Protein AF-A0A7Y3E6G6-F1 (afdb_monomer)

Mean predicted aligned error: 13.45 Å

Solvent-accessible surface area (backbone atoms only — not comparable to full-atom values): 10765 Å² total; per-residue (Å²): 107,39,72,64,50,21,72,75,54,58,30,57,44,49,63,50,77,43,96,84,28,31,38,43,34,44,35,19,52,19,72,54,56,78,46,57,70,70,57,44,49,53,49,52,51,52,52,43,46,49,49,57,72,69,44,93,56,80,51,54,32,38,40,39,33,34,14,66,36,72,85,68,92,51,72,94,47,48,50,76,47,49,23,41,42,54,95,92,36,65,42,65,60,65,69,75,58,88,82,39,68,54,41,62,46,73,62,39,46,49,46,58,52,57,71,51,60,83,81,52,57,76,89,48,46,66,51,27,54,54,43,28,52,55,45,30,62,71,60,36,28,53,74,78,44,63,45,77,79,40,99,84,46,66,54,90,68,52,77,86,41,55,49,63,55,38,45,55,52,50,50,51,54,37,47,56,49,17,49,51,52,46,54,50,54,52,54,58,75,73,54,132

Structure (mmCIF, N/CA/C/O backbone):
data_AF-A0A7Y3E6G6-F1
#
_entry.id   AF-A0A7Y3E6G6-F1
#
loop_
_atom_site.group_PDB
_atom_site.id
_atom_site.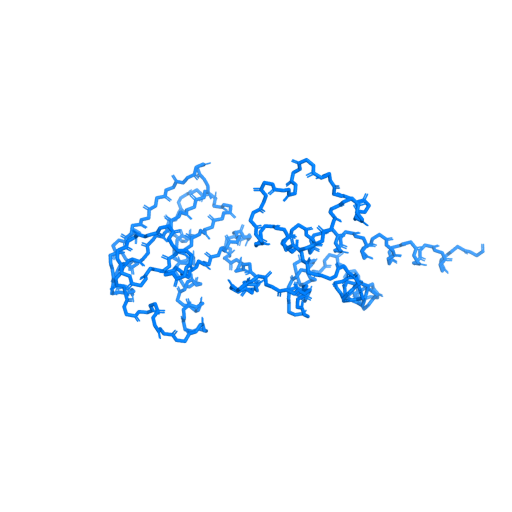type_symbol
_atom_site.label_atom_id
_atom_site.label_alt_id
_atom_site.label_comp_id
_atom_site.label_asym_id
_atom_site.label_entity_id
_atom_site.label_seq_id
_atom_site.pdbx_PDB_ins_code
_atom_site.Cartn_x
_atom_site.Cartn_y
_atom_site.Cartn_z
_atom_site.occupancy
_atom_site.B_iso_or_equiv
_atom_site.auth_seq_id
_atom_site.auth_comp_id
_atom_site.auth_asym_id
_atom_site.auth_atom_id
_atom_site.pdbx_PDB_model_num
ATOM 1 N N . MET A 1 1 ? -9.331 -6.212 -21.545 1.00 79.06 1 MET A N 1
ATOM 2 C CA . MET A 1 1 ? -8.631 -5.548 -20.424 1.00 79.06 1 MET A CA 1
ATOM 3 C C . MET A 1 1 ? -7.238 -5.090 -20.847 1.00 79.06 1 MET A C 1
ATOM 5 O O . MET A 1 1 ? -7.096 -3.901 -21.073 1.00 79.06 1 MET A O 1
ATOM 9 N N . ALA A 1 2 ? -6.261 -5.986 -21.059 1.00 71.31 2 ALA A N 1
ATOM 10 C CA . ALA A 1 2 ? -4.883 -5.610 -21.423 1.00 71.31 2 ALA A CA 1
ATOM 11 C C . ALA A 1 2 ? -4.774 -4.696 -22.663 1.00 71.31 2 ALA A C 1
ATOM 13 O O . ALA A 1 2 ? -4.099 -3.679 -22.598 1.00 71.31 2 ALA A O 1
ATOM 14 N N . GLU A 1 3 ? -5.505 -4.979 -23.748 1.00 75.25 3 GLU A N 1
ATOM 15 C CA . GLU A 1 3 ? -5.525 -4.111 -24.944 1.00 75.25 3 GLU A CA 1
ATOM 16 C C . GLU A 1 3 ? -6.071 -2.698 -24.668 1.00 75.25 3 GLU A C 1
ATOM 18 O O . GLU A 1 3 ? -5.567 -1.721 -25.214 1.00 75.25 3 GLU A O 1
ATOM 23 N N . SER A 1 4 ? -7.077 -2.578 -23.795 1.00 73.81 4 SER A N 1
ATOM 24 C CA . SER A 1 4 ? -7.658 -1.284 -23.402 1.00 73.81 4 SER A CA 1
ATOM 25 C C . SER A 1 4 ? -6.671 -0.469 -22.570 1.00 73.81 4 SER A C 1
ATOM 27 O O . SER A 1 4 ? -6.551 0.736 -22.761 1.00 73.81 4 SER A O 1
ATOM 29 N N . ILE A 1 5 ? -5.943 -1.134 -21.670 1.00 77.19 5 ILE A N 1
ATOM 30 C CA . ILE A 1 5 ? -4.905 -0.501 -20.854 1.00 77.19 5 ILE A CA 1
ATOM 31 C C . ILE A 1 5 ? -3.730 -0.080 -21.745 1.00 77.19 5 ILE A C 1
ATOM 33 O O . ILE A 1 5 ? -3.280 1.057 -21.648 1.00 77.19 5 ILE A O 1
ATOM 37 N N . ALA A 1 6 ? -3.296 -0.938 -22.677 1.00 71.62 6 ALA A N 1
ATOM 38 C CA . ALA A 1 6 ? -2.202 -0.658 -23.612 1.00 71.62 6 ALA A CA 1
ATOM 39 C C . ALA A 1 6 ? -2.446 0.604 -24.457 1.00 71.62 6 ALA A C 1
ATOM 41 O O . ALA A 1 6 ? -1.521 1.384 -24.684 1.00 71.62 6 ALA A O 1
ATOM 42 N N . GLN A 1 7 ? -3.694 0.842 -24.880 1.00 76.00 7 GLN A N 1
ATOM 43 C CA . GLN A 1 7 ? -4.081 2.065 -25.594 1.00 76.00 7 GLN A CA 1
ATOM 44 C C . GLN A 1 7 ? -3.944 3.327 -24.732 1.00 76.00 7 GLN A C 1
ATOM 46 O O . GLN A 1 7 ? -3.618 4.388 -25.257 1.00 76.00 7 GLN A O 1
ATOM 51 N N . GLN A 1 8 ? -4.170 3.217 -23.422 1.00 76.94 8 GLN A N 1
ATOM 52 C CA . GLN A 1 8 ? -4.067 4.335 -22.486 1.00 76.94 8 GLN A CA 1
ATOM 53 C C . GLN A 1 8 ? -2.615 4.638 -22.090 1.00 76.94 8 GLN A C 1
ATOM 55 O O . GLN A 1 8 ? -2.245 5.804 -21.985 1.00 76.94 8 GLN A O 1
ATOM 60 N N . VAL A 1 9 ? -1.785 3.610 -21.892 1.00 75.38 9 VAL A N 1
ATOM 61 C CA . VAL A 1 9 ? -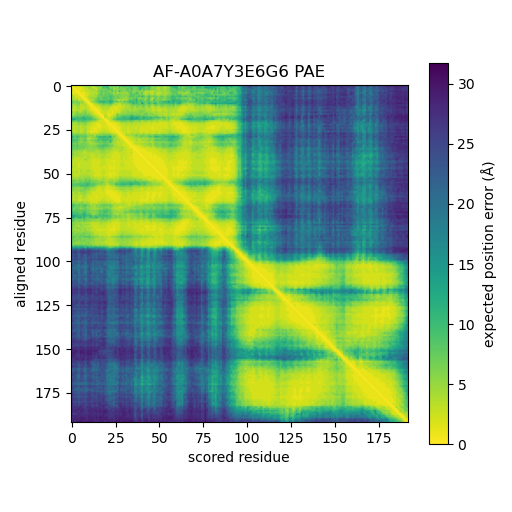0.411 3.766 -21.372 1.00 75.38 9 VAL A CA 1
ATOM 62 C C . VAL A 1 9 ? 0.673 3.813 -22.449 1.00 75.38 9 VAL A C 1
ATOM 64 O O . VAL A 1 9 ? 1.830 4.086 -22.131 1.00 75.38 9 VAL A O 1
ATOM 67 N N . SER A 1 10 ? 0.325 3.546 -23.714 1.00 74.00 10 SER A N 1
ATOM 68 C CA . SER A 1 10 ? 1.267 3.512 -24.844 1.00 74.00 10 SER A CA 1
ATOM 69 C C . SER A 1 10 ? 2.504 2.641 -24.563 1.00 74.00 10 SER A C 1
ATOM 71 O O . SER A 1 10 ? 3.639 3.105 -24.658 1.00 74.00 10 SER A O 1
ATOM 73 N N . GLY A 1 11 ? 2.279 1.379 -24.184 1.00 75.50 11 GLY A N 1
ATOM 74 C CA . GLY A 1 11 ? 3.320 0.394 -23.869 1.00 75.50 11 GLY A CA 1
ATOM 75 C C . GLY A 1 11 ? 2.810 -1.042 -23.991 1.00 75.50 11 GLY A C 1
ATOM 76 O O . GLY A 1 11 ? 1.602 -1.274 -24.113 1.00 75.50 11 GLY A O 1
ATOM 77 N N . GLU A 1 12 ? 3.722 -2.014 -23.956 1.00 82.31 12 GLU A N 1
ATOM 78 C CA . GLU A 1 12 ? 3.343 -3.428 -23.920 1.00 82.31 12 GLU A CA 1
ATOM 79 C C . GLU A 1 12 ? 2.707 -3.730 -22.567 1.00 82.31 12 GLU A C 1
ATOM 81 O O . GLU A 1 12 ? 3.356 -3.635 -21.530 1.00 82.31 12 GLU A O 1
ATOM 86 N N . THR A 1 13 ? 1.414 -4.051 -22.578 1.00 85.44 13 THR A N 1
ATOM 87 C CA . THR A 1 13 ? 0.674 -4.371 -21.359 1.00 85.44 13 THR A CA 1
ATOM 88 C C . THR A 1 13 ? 0.314 -5.840 -21.327 1.00 85.44 13 THR A C 1
ATOM 90 O O . THR A 1 13 ? -0.371 -6.349 -22.217 1.00 85.44 13 THR A O 1
ATOM 93 N N . THR A 1 14 ? 0.695 -6.500 -20.247 1.00 82.31 14 THR A N 1
ATOM 94 C CA . THR A 1 14 ? 0.265 -7.858 -19.926 1.00 82.31 14 THR A CA 1
ATOM 95 C C . THR A 1 14 ? -0.515 -7.829 -18.627 1.00 82.31 14 THR A C 1
ATOM 97 O O . THR A 1 14 ? -0.096 -7.192 -17.670 1.00 82.31 14 THR A O 1
ATOM 100 N N . ALA A 1 15 ? -1.664 -8.504 -18.593 1.00 84.19 15 ALA A N 1
ATOM 101 C CA . ALA A 1 15 ? -2.486 -8.595 -17.394 1.00 84.19 15 ALA A CA 1
ATOM 102 C C . ALA A 1 15 ? -2.943 -10.035 -17.177 1.00 84.19 15 ALA A C 1
ATOM 104 O O . ALA A 1 15 ? -3.456 -10.667 -18.106 1.00 84.19 15 ALA A O 1
ATOM 105 N N . TRP A 1 16 ? -2.783 -10.547 -15.961 1.00 78.25 16 TRP A N 1
ATOM 106 C CA . TRP A 1 16 ? -3.180 -11.907 -15.606 1.00 78.25 16 TRP A CA 1
ATOM 107 C C . TRP A 1 16 ? -3.808 -11.972 -14.216 1.00 78.25 16 TRP A C 1
ATOM 109 O O . TRP A 1 16 ? -3.554 -11.144 -13.343 1.00 78.25 16 TRP A O 1
ATOM 119 N N . LEU A 1 17 ? -4.662 -12.979 -14.030 1.00 72.31 17 LEU A N 1
ATOM 120 C CA . LEU A 1 17 ? -5.331 -13.264 -12.766 1.00 72.31 17 LEU A CA 1
ATOM 121 C C . LEU A 1 17 ? -4.511 -14.294 -11.980 1.00 72.31 17 LEU A C 1
ATOM 123 O O . LEU A 1 17 ? -4.266 -15.401 -12.460 1.00 72.31 17 LEU A O 1
ATOM 127 N N . VAL A 1 18 ? -4.128 -13.944 -10.759 1.00 69.69 18 VAL A N 1
ATOM 128 C CA . VAL A 1 18 ? -3.434 -14.791 -9.788 1.00 69.69 18 VAL A CA 1
ATOM 129 C C . VAL A 1 18 ? -4.409 -15.131 -8.664 1.00 69.69 18 VAL A C 1
ATOM 131 O O . VAL A 1 18 ? -5.205 -14.296 -8.245 1.00 69.69 18 VAL A O 1
ATOM 134 N N . GLY A 1 19 ? -4.407 -16.377 -8.186 1.00 59.09 19 GLY A N 1
ATOM 135 C CA . GLY A 1 19 ? -5.164 -16.738 -6.978 1.00 59.09 19 GLY A CA 1
ATOM 136 C C . GLY A 1 19 ? -6.688 -16.544 -7.054 1.00 59.09 19 GLY A C 1
ATOM 137 O O . GLY A 1 19 ? -7.348 -16.656 -6.031 1.00 59.09 19 GLY A O 1
ATOM 138 N N . ARG A 1 20 ? -7.253 -16.331 -8.259 1.00 63.88 20 ARG A N 1
ATOM 139 C CA . ARG A 1 20 ? -8.688 -16.135 -8.577 1.00 63.88 20 ARG A CA 1
ATOM 140 C C . ARG A 1 20 ? -9.258 -14.729 -8.327 1.00 63.88 20 ARG A C 1
ATOM 142 O O . ARG A 1 20 ? -10.322 -14.432 -8.863 1.00 63.88 20 ARG A O 1
ATOM 149 N N . ASN A 1 21 ? -8.577 -13.884 -7.565 1.00 77.44 21 ASN A N 1
ATOM 150 C CA . ASN A 1 21 ? -9.065 -12.576 -7.105 1.00 77.44 21 ASN A CA 1
ATOM 151 C C . ASN A 1 21 ? -7.972 -11.489 -7.073 1.00 77.44 21 ASN A C 1
ATOM 153 O O . ASN A 1 21 ? -8.265 -10.350 -6.716 1.00 77.44 21 ASN A O 1
ATOM 157 N N . VAL A 1 22 ? -6.739 -11.808 -7.473 1.00 76.44 22 VAL A N 1
ATOM 158 C CA . VAL A 1 22 ? -5.641 -10.843 -7.595 1.00 76.44 22 VAL A CA 1
ATOM 159 C C . VAL A 1 22 ? -5.338 -10.618 -9.065 1.00 76.44 22 VAL A C 1
ATOM 161 O O . VAL A 1 22 ? -5.156 -11.579 -9.808 1.00 76.44 22 VAL A O 1
ATOM 164 N N . VAL A 1 23 ? -5.262 -9.365 -9.504 1.00 81.50 23 VAL A N 1
ATOM 165 C CA . VAL A 1 23 ? -4.826 -9.040 -10.870 1.00 81.50 23 VAL A CA 1
ATOM 166 C C . VAL A 1 23 ? -3.429 -8.449 -10.819 1.00 81.50 23 VAL A C 1
ATOM 168 O O . VAL A 1 23 ? -3.169 -7.542 -10.036 1.00 81.50 23 VAL A O 1
ATOM 171 N N . VAL A 1 24 ? -2.540 -8.949 -11.668 1.00 80.19 24 VAL A N 1
ATOM 172 C CA .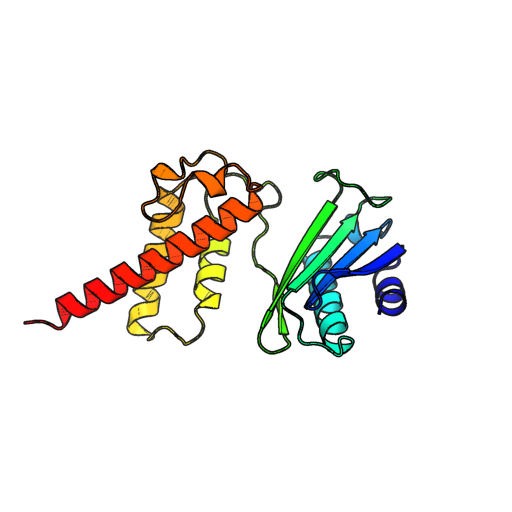 VAL A 1 24 ? -1.210 -8.369 -11.863 1.00 80.19 24 VAL A CA 1
ATOM 173 C C . VAL A 1 24 ? -1.130 -7.821 -13.277 1.00 80.19 24 VAL A C 1
ATOM 175 O O . VAL A 1 24 ? -1.575 -8.476 -14.225 1.00 80.19 24 VAL A O 1
ATOM 178 N N . ILE A 1 25 ? -0.621 -6.599 -13.397 1.00 86.75 25 ILE A N 1
ATOM 179 C CA . ILE A 1 25 ? -0.524 -5.849 -14.643 1.00 86.75 25 ILE A CA 1
ATOM 180 C C . ILE A 1 25 ? 0.907 -5.348 -14.784 1.00 86.75 25 ILE A C 1
ATOM 182 O O . ILE A 1 25 ? 1.349 -4.507 -14.010 1.00 86.75 25 ILE A O 1
ATOM 186 N N . ASP A 1 26 ? 1.598 -5.822 -15.810 1.00 84.50 26 ASP A N 1
ATOM 187 C CA . ASP A 1 26 ? 2.889 -5.281 -16.219 1.00 84.50 26 ASP A CA 1
ATOM 188 C C . ASP A 1 26 ? 2.694 -4.326 -17.389 1.00 84.50 26 ASP A C 1
ATOM 190 O O . ASP A 1 26 ? 2.033 -4.664 -18.375 1.00 84.50 26 ASP A O 1
ATOM 194 N N . VAL A 1 27 ? 3.309 -3.151 -17.286 1.00 87.19 27 VAL A N 1
ATOM 195 C CA . VAL A 1 27 ? 3.403 -2.154 -18.349 1.00 87.19 27 VAL A CA 1
ATOM 196 C C . VAL A 1 27 ? 4.876 -1.971 -18.696 1.00 87.19 27 VAL A C 1
ATOM 198 O O . VAL A 1 27 ? 5.626 -1.305 -17.982 1.00 87.19 27 VAL A O 1
ATOM 201 N N . ALA A 1 28 ? 5.298 -2.574 -19.801 1.00 85.88 28 ALA A N 1
ATOM 202 C CA . ALA A 1 28 ? 6.664 -2.523 -20.294 1.00 85.88 28 ALA A CA 1
ATOM 203 C C . ALA A 1 28 ? 6.840 -1.467 -21.392 1.00 85.88 28 ALA A C 1
ATOM 205 O O . ALA A 1 28 ? 5.937 -1.192 -22.187 1.00 85.88 28 ALA A O 1
ATOM 206 N N . SER A 1 29 ? 8.047 -0.899 -21.457 1.00 80.38 29 SER A N 1
ATOM 207 C CA . SER A 1 29 ? 8.486 0.054 -22.489 1.00 80.38 29 SER A CA 1
ATOM 208 C C . SER A 1 29 ? 7.585 1.287 -22.663 1.00 80.38 29 SER A C 1
ATOM 210 O O . SER A 1 29 ? 7.581 1.905 -23.728 1.00 80.38 29 SER A O 1
ATOM 212 N N . SER A 1 30 ? 6.822 1.662 -21.632 1.00 76.25 30 SER A N 1
ATOM 213 C CA . SER A 1 30 ? 5.989 2.865 -21.662 1.00 76.25 30 SER A CA 1
ATOM 214 C C . SER A 1 30 ? 6.831 4.110 -21.352 1.00 76.25 30 SER A C 1
ATOM 216 O O . SER A 1 30 ? 7.624 4.092 -20.404 1.00 76.25 30 SER A O 1
ATOM 218 N N . PRO A 1 31 ? 6.633 5.235 -22.069 1.00 75.94 31 PRO A N 1
ATOM 219 C CA . PRO A 1 31 ? 7.277 6.504 -21.725 1.00 75.94 31 PRO A CA 1
ATOM 220 C C . PRO A 1 31 ? 6.888 7.002 -20.323 1.00 75.94 31 PRO A C 1
ATOM 222 O O . PRO A 1 31 ? 7.624 7.797 -19.739 1.00 75.94 31 PRO A O 1
ATOM 225 N N . LEU A 1 32 ? 5.777 6.501 -19.766 1.00 73.94 32 LEU A N 1
ATOM 226 C CA . LEU A 1 32 ? 5.276 6.867 -18.445 1.00 73.94 32 LEU A CA 1
ATOM 227 C C . LEU A 1 32 ? 6.210 6.457 -17.308 1.00 73.94 32 LEU A C 1
ATOM 229 O O . LEU A 1 32 ? 6.180 7.106 -16.274 1.00 73.94 32 LEU A O 1
ATOM 233 N N . TYR A 1 33 ? 7.089 5.461 -17.483 1.00 78.25 33 TYR A N 1
ATOM 234 C CA . TYR A 1 33 ? 8.064 5.106 -16.440 1.00 78.25 33 TYR A CA 1
ATOM 235 C C . TYR A 1 33 ? 8.916 6.310 -15.992 1.00 78.25 33 TYR A C 1
ATOM 237 O O . TYR A 1 33 ? 9.320 6.397 -14.836 1.00 78.25 33 TYR A O 1
ATOM 245 N N . ARG A 1 34 ? 9.186 7.247 -16.911 1.00 77.88 34 ARG A N 1
ATOM 246 C CA . ARG A 1 34 ? 9.967 8.466 -16.646 1.00 77.88 34 ARG A CA 1
ATOM 247 C C . ARG A 1 34 ? 9.111 9.677 -16.271 1.00 77.88 34 ARG A C 1
ATOM 249 O O . ARG A 1 34 ? 9.668 10.763 -16.116 1.00 77.88 34 ARG A O 1
ATOM 256 N N . ALA A 1 35 ? 7.793 9.517 -16.199 1.00 77.12 35 ALA A N 1
ATOM 257 C CA . ALA A 1 35 ? 6.890 10.580 -15.790 1.00 77.12 35 ALA A CA 1
ATOM 258 C C . ALA A 1 35 ? 7.044 10.890 -14.295 1.00 77.12 35 ALA A C 1
ATOM 260 O O . ALA A 1 35 ? 7.706 10.166 -13.545 1.00 77.12 35 ALA A O 1
ATOM 261 N N . ASP A 1 36 ? 6.432 11.991 -13.871 1.00 76.62 36 ASP A N 1
ATOM 262 C CA . ASP A 1 36 ? 6.384 12.350 -12.460 1.00 76.62 36 ASP A CA 1
ATOM 263 C C . ASP A 1 36 ? 5.664 11.251 -11.644 1.00 76.62 36 ASP A C 1
ATOM 265 O O . ASP A 1 36 ? 4.681 10.677 -12.129 1.00 76.62 36 ASP A O 1
ATOM 269 N N . PRO A 1 37 ? 6.108 10.940 -10.409 1.00 70.44 37 PRO A N 1
ATOM 270 C CA . PRO A 1 37 ? 5.456 9.935 -9.572 1.00 70.44 37 PRO A CA 1
ATOM 271 C C . PRO A 1 37 ? 3.945 10.144 -9.390 1.00 70.44 37 PRO A C 1
ATOM 273 O O . PRO A 1 37 ? 3.202 9.167 -9.389 1.00 70.44 37 PRO A O 1
ATOM 276 N N . LEU A 1 38 ? 3.467 11.391 -9.298 1.00 66.62 38 LEU A N 1
ATOM 277 C CA . LEU A 1 38 ? 2.039 11.696 -9.169 1.00 66.62 38 LEU A CA 1
ATOM 278 C C . LEU A 1 38 ? 1.261 11.367 -10.453 1.00 66.62 38 LEU A C 1
ATOM 280 O O . LEU A 1 38 ? 0.105 10.938 -10.403 1.00 66.62 38 LEU A O 1
ATOM 284 N N . GLU A 1 39 ? 1.890 11.555 -11.614 1.00 79.31 39 GLU A N 1
ATOM 285 C CA . GLU A 1 39 ? 1.313 11.206 -12.914 1.00 79.31 39 GLU A CA 1
ATOM 286 C C . GLU A 1 39 ? 1.202 9.683 -13.069 1.00 79.31 39 GLU A C 1
ATOM 288 O O . GLU A 1 39 ? 0.153 9.172 -13.471 1.00 79.31 39 GLU A O 1
ATOM 293 N N . LEU A 1 40 ? 2.244 8.949 -12.666 1.00 81.00 40 LEU A N 1
ATOM 294 C CA . LEU A 1 40 ? 2.232 7.486 -12.628 1.00 81.00 40 LEU A CA 1
ATOM 295 C C . LEU A 1 40 ? 1.190 6.934 -11.652 1.00 81.00 40 LEU A C 1
ATOM 297 O O . LEU A 1 40 ? 0.470 6.001 -12.001 1.00 81.00 40 LEU A O 1
ATOM 301 N N . GLU A 1 41 ? 1.066 7.518 -10.463 1.00 80.06 41 GLU A N 1
ATOM 302 C CA . GLU A 1 41 ? 0.059 7.123 -9.477 1.00 80.06 41 GLU A CA 1
ATOM 303 C C . GLU A 1 41 ? -1.368 7.340 -9.999 1.00 80.06 41 GLU A C 1
ATOM 305 O O . GLU A 1 41 ? -2.230 6.460 -9.884 1.00 80.06 41 GLU A O 1
ATOM 310 N N . THR A 1 42 ? -1.614 8.501 -10.613 1.00 82.75 42 THR A N 1
ATOM 311 C CA . THR A 1 42 ? -2.903 8.824 -11.240 1.00 82.75 42 THR A CA 1
ATOM 312 C C . THR A 1 42 ? -3.235 7.794 -12.316 1.00 82.75 42 THR A C 1
ATOM 314 O O . THR A 1 42 ? -4.338 7.241 -12.337 1.00 82.75 42 THR A O 1
ATOM 317 N N . MET A 1 43 ? -2.254 7.463 -13.159 1.00 87.62 43 MET A N 1
ATOM 318 C CA . MET A 1 43 ? -2.409 6.447 -14.192 1.00 87.62 43 MET A CA 1
ATOM 319 C C . MET A 1 43 ? -2.691 5.061 -13.600 1.00 87.62 43 MET A C 1
ATOM 321 O O . MET A 1 43 ? -3.636 4.393 -14.019 1.00 87.62 43 MET A O 1
ATOM 325 N N . ALA A 1 44 ? -1.915 4.631 -12.605 1.00 88.00 44 ALA A N 1
ATOM 326 C CA . ALA A 1 44 ? -2.096 3.351 -11.928 1.00 88.00 44 ALA A CA 1
ATOM 327 C C . ALA A 1 44 ? -3.496 3.248 -11.303 1.00 88.00 44 ALA A C 1
ATOM 329 O O . ALA A 1 44 ? -4.174 2.227 -11.429 1.00 88.00 44 ALA A O 1
ATOM 330 N N . THR A 1 45 ? -3.975 4.338 -10.703 1.00 86.12 45 THR A N 1
ATOM 331 C CA . THR A 1 45 ? -5.314 4.423 -10.114 1.00 86.12 45 THR A CA 1
ATOM 332 C C . THR A 1 45 ? -6.406 4.240 -11.164 1.00 86.12 45 THR A C 1
ATOM 334 O O . THR A 1 45 ? -7.379 3.519 -10.931 1.00 86.12 45 THR A O 1
ATOM 337 N N . ASP A 1 46 ? -6.259 4.853 -12.335 1.00 90.44 46 ASP A N 1
ATOM 338 C CA . ASP A 1 46 ? -7.241 4.722 -13.409 1.00 90.44 46 ASP A CA 1
ATOM 339 C C . ASP A 1 46 ? -7.233 3.325 -14.040 1.00 90.44 46 ASP A C 1
ATOM 341 O O . ASP A 1 46 ? -8.304 2.762 -14.292 1.00 90.44 46 ASP A O 1
ATOM 345 N N . ILE A 1 47 ? -6.058 2.709 -14.194 1.00 91.94 47 ILE A N 1
ATOM 346 C CA . ILE A 1 47 ? -5.930 1.303 -14.604 1.00 91.94 47 ILE A CA 1
ATOM 347 C C . ILE A 1 47 ? -6.607 0.382 -13.581 1.00 91.94 47 ILE A C 1
ATOM 349 O O . ILE A 1 47 ? -7.347 -0.529 -13.963 1.00 91.94 47 ILE A O 1
ATOM 353 N N . ALA A 1 48 ? -6.416 0.624 -12.281 1.00 89.75 48 ALA A N 1
ATOM 354 C CA . ALA A 1 48 ? -7.041 -0.165 -11.223 1.00 89.75 48 ALA A CA 1
ATOM 355 C C . ALA A 1 48 ? -8.576 -0.038 -11.248 1.00 89.75 48 ALA A C 1
ATOM 357 O O . ALA A 1 48 ? -9.279 -1.049 -11.182 1.00 89.75 48 ALA A O 1
ATOM 358 N N . LYS A 1 49 ? -9.120 1.176 -11.433 1.00 89.50 49 LYS A N 1
ATOM 359 C CA . LYS A 1 49 ? -10.573 1.399 -11.586 1.00 89.50 49 LYS A CA 1
ATOM 360 C C . LYS A 1 49 ? -11.136 0.636 -12.782 1.00 89.50 49 LYS A C 1
ATOM 362 O O . LYS A 1 49 ? -12.167 -0.025 -12.659 1.00 89.50 49 LYS A O 1
ATOM 367 N N . GLN A 1 50 ? -10.461 0.707 -13.931 1.00 91.25 50 GLN A N 1
ATOM 368 C CA . GLN A 1 50 ? -10.877 -0.028 -15.126 1.00 91.25 50 GLN A CA 1
ATOM 369 C C . GLN A 1 50 ? -10.831 -1.536 -14.902 1.00 91.25 50 GLN A C 1
ATOM 371 O O . GLN A 1 50 ? -11.760 -2.243 -15.278 1.00 91.25 50 GLN A O 1
ATOM 376 N N . THR A 1 51 ? -9.781 -2.029 -14.255 1.00 89.62 51 THR A N 1
ATOM 377 C CA . THR A 1 51 ? -9.607 -3.452 -13.944 1.00 89.62 51 THR A CA 1
ATOM 378 C C . THR A 1 51 ? -10.749 -3.978 -13.076 1.00 89.62 51 THR A C 1
ATOM 380 O O . THR A 1 51 ? -11.311 -5.029 -13.382 1.00 89.62 51 THR A O 1
ATOM 383 N N . ILE A 1 52 ? -11.171 -3.217 -12.060 1.00 88.50 52 ILE A N 1
ATOM 384 C CA . ILE A 1 52 ? -12.355 -3.545 -11.251 1.00 88.50 52 ILE A CA 1
ATOM 385 C C . ILE A 1 52 ? -13.618 -3.568 -12.118 1.00 88.50 52 ILE A C 1
ATOM 387 O O . ILE A 1 52 ? -14.403 -4.505 -12.017 1.00 88.50 52 ILE A O 1
ATOM 391 N N . ALA A 1 53 ? -13.804 -2.577 -12.996 1.00 88.62 53 ALA A N 1
ATOM 392 C CA . ALA A 1 53 ? -14.976 -2.499 -13.869 1.00 88.62 53 ALA A CA 1
ATOM 393 C C . ALA A 1 53 ? -15.048 -3.643 -14.901 1.00 88.62 53 ALA A C 1
ATOM 395 O O . ALA A 1 53 ? -16.142 -4.062 -15.277 1.00 88.62 53 ALA A O 1
ATOM 396 N N . PHE A 1 54 ? -13.901 -4.152 -15.359 1.00 86.06 54 PHE A N 1
ATOM 397 C CA . PHE A 1 54 ? -13.822 -5.284 -16.287 1.00 86.06 54 PHE A CA 1
ATOM 398 C C . PHE A 1 54 ? -13.923 -6.647 -15.598 1.00 86.06 54 PHE A C 1
ATOM 400 O O . PHE A 1 54 ? -14.253 -7.634 -16.260 1.00 86.06 54 PHE A O 1
ATOM 407 N N . SER A 1 55 ? -13.613 -6.730 -14.305 1.00 81.12 55 SER A N 1
ATOM 408 C CA . SER A 1 55 ? -13.629 -7.997 -13.586 1.00 81.12 55 SER A CA 1
ATOM 409 C C . SER A 1 55 ? -15.056 -8.460 -13.306 1.00 81.12 55 SER A C 1
ATOM 411 O O . SER A 1 55 ? -15.872 -7.747 -12.730 1.00 81.12 55 SER A O 1
ATOM 413 N N . THR A 1 56 ? -15.348 -9.710 -13.660 1.00 78.12 56 THR A N 1
ATOM 414 C CA . THR A 1 56 ? -16.614 -10.373 -13.314 1.00 78.12 56 THR A CA 1
ATOM 415 C C . THR A 1 56 ? -16.584 -11.014 -11.925 1.00 78.12 56 THR A C 1
ATOM 417 O O . THR A 1 56 ? -17.610 -11.496 -11.452 1.00 78.12 56 THR A O 1
ATOM 420 N N . ALA A 1 57 ? -15.410 -11.067 -11.288 1.00 76.12 57 ALA A N 1
ATOM 421 C CA . ALA A 1 57 ? -15.199 -11.617 -9.954 1.00 76.12 57 ALA A CA 1
ATOM 422 C C . ALA A 1 57 ? -14.807 -10.503 -8.968 1.00 76.12 57 ALA A C 1
ATOM 424 O O . ALA A 1 57 ? -14.128 -9.553 -9.375 1.00 76.12 57 ALA A O 1
ATOM 425 N N . PRO A 1 58 ? -15.193 -10.612 -7.682 1.00 76.12 58 PRO A N 1
ATOM 426 C CA . PRO A 1 58 ? -14.717 -9.691 -6.660 1.00 76.12 58 PRO A CA 1
ATOM 427 C C . PRO A 1 58 ? -13.196 -9.820 -6.551 1.00 76.12 58 PRO A C 1
ATOM 429 O O . PRO A 1 58 ? -12.673 -10.899 -6.265 1.00 76.12 58 PRO A O 1
ATOM 432 N N . LEU A 1 59 ? -12.502 -8.724 -6.842 1.00 80.12 59 LEU A N 1
ATOM 433 C CA . LEU A 1 59 ? -11.059 -8.637 -6.687 1.00 80.12 59 LEU A CA 1
ATOM 434 C C . LEU A 1 59 ? -10.728 -8.305 -5.233 1.00 80.12 59 LEU A C 1
ATOM 436 O O . LEU A 1 59 ? -11.475 -7.579 -4.583 1.00 80.12 59 LEU A O 1
ATOM 440 N N . GLU A 1 60 ? -9.610 -8.826 -4.744 1.00 75.88 60 GLU A N 1
ATOM 441 C CA . GLU A 1 60 ? -9.039 -8.470 -3.441 1.00 75.88 60 GLU A CA 1
ATOM 442 C C . GLU A 1 60 ? -7.923 -7.441 -3.602 1.00 75.88 60 GLU A C 1
ATOM 444 O O . GLU A 1 60 ? -7.832 -6.488 -2.826 1.00 75.88 60 GLU A O 1
ATOM 449 N N . SER A 1 61 ? -7.095 -7.595 -4.637 1.00 79.50 61 SER A N 1
ATOM 450 C CA . SER A 1 61 ? -6.000 -6.672 -4.909 1.00 79.50 61 SER A CA 1
ATOM 451 C C . SER A 1 61 ? -5.621 -6.604 -6.384 1.00 79.50 61 SER A C 1
ATOM 453 O O . SER A 1 61 ? -5.929 -7.489 -7.189 1.00 79.50 61 SER A O 1
ATOM 455 N N . ILE A 1 62 ? -4.963 -5.503 -6.739 1.00 85.06 62 ILE A N 1
ATOM 456 C CA . ILE A 1 62 ? -4.419 -5.254 -8.070 1.00 85.06 62 ILE A CA 1
ATOM 457 C C . ILE A 1 62 ? -2.995 -4.737 -7.894 1.00 85.06 62 ILE A C 1
ATOM 459 O O . ILE A 1 62 ? -2.799 -3.723 -7.229 1.00 85.06 62 ILE A O 1
ATOM 463 N N . ALA A 1 63 ? -2.020 -5.418 -8.485 1.00 82.75 63 ALA A N 1
ATOM 464 C CA . ALA A 1 63 ? -0.643 -4.949 -8.573 1.00 82.75 63 ALA A CA 1
ATOM 465 C C . ALA A 1 63 ? -0.373 -4.454 -9.996 1.00 82.75 63 ALA A C 1
ATOM 467 O O . ALA A 1 63 ? -0.720 -5.129 -10.968 1.00 82.75 63 ALA A O 1
ATOM 468 N N . ILE A 1 64 ? 0.205 -3.263 -10.116 1.00 87.88 64 ILE A N 1
ATOM 469 C CA . ILE A 1 64 ? 0.520 -2.625 -11.393 1.00 87.88 64 ILE A CA 1
ATOM 470 C C . ILE A 1 64 ? 1.983 -2.219 -11.370 1.00 87.88 64 ILE A C 1
ATOM 472 O O . ILE A 1 64 ? 2.366 -1.391 -10.549 1.00 87.88 64 ILE A O 1
ATOM 476 N N . THR A 1 65 ? 2.774 -2.743 -12.299 1.00 83.00 65 THR A N 1
ATOM 477 C CA . THR A 1 65 ? 4.213 -2.488 -12.357 1.00 83.00 65 THR A CA 1
ATOM 478 C C . THR A 1 65 ? 4.591 -1.864 -13.691 1.00 83.00 65 THR A C 1
ATOM 480 O O . THR A 1 65 ? 4.375 -2.439 -14.757 1.00 83.00 65 THR A O 1
ATOM 483 N N . PHE A 1 66 ? 5.175 -0.669 -13.634 1.00 85.88 66 PHE A N 1
ATOM 484 C CA . PHE A 1 66 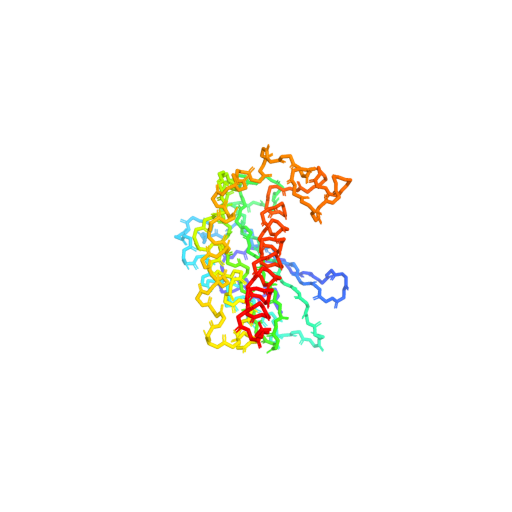? 5.760 0.008 -14.787 1.00 85.88 66 PHE A CA 1
ATOM 485 C C . PHE A 1 66 ? 7.249 -0.315 -14.869 1.00 85.88 66 PHE A C 1
ATOM 487 O O . PHE A 1 66 ? 7.980 -0.111 -13.900 1.00 85.88 66 PHE A O 1
ATOM 494 N N . HIS A 1 67 ? 7.707 -0.772 -16.033 1.00 84.06 67 HIS A N 1
ATOM 495 C CA . HIS A 1 67 ? 9.107 -1.118 -16.291 1.00 84.06 67 HIS A CA 1
ATOM 496 C C . HIS A 1 67 ? 9.763 -0.070 -17.194 1.00 84.06 67 HIS A C 1
ATOM 498 O O . HIS A 1 67 ? 9.150 0.374 -18.167 1.00 84.06 67 HIS A O 1
ATOM 504 N N . GLU A 1 68 ? 11.026 0.290 -16.932 1.00 81.50 68 GLU A N 1
ATOM 505 C CA . GLU A 1 68 ? 11.773 1.232 -17.792 1.00 81.50 68 GLU A CA 1
ATOM 506 C C . GLU A 1 68 ? 11.923 0.723 -19.238 1.00 81.50 68 GLU A C 1
ATOM 508 O O . GLU A 1 68 ? 11.977 1.503 -20.191 1.00 81.50 68 GLU A O 1
ATOM 513 N N . GLY A 1 69 ? 12.001 -0.598 -19.404 1.00 83.19 69 GLY A N 1
ATOM 514 C CA . GLY A 1 69 ? 12.165 -1.275 -20.686 1.00 83.19 69 GLY A CA 1
ATOM 515 C C . GLY A 1 69 ? 11.352 -2.562 -20.728 1.00 83.19 69 GLY A C 1
ATOM 516 O O . GLY A 1 69 ? 10.162 -2.556 -20.421 1.00 83.19 69 GLY A O 1
ATOM 517 N N . ALA A 1 70 ? 11.987 -3.670 -21.107 1.00 82.56 70 ALA A N 1
ATOM 518 C CA . ALA A 1 70 ? 11.373 -4.991 -20.999 1.00 82.56 70 ALA A CA 1
ATOM 519 C C . ALA A 1 70 ? 11.084 -5.353 -19.532 1.00 82.56 70 ALA A C 1
ATOM 521 O O . ALA A 1 70 ? 11.771 -4.866 -18.629 1.00 82.56 70 ALA A O 1
ATOM 522 N N . VAL A 1 71 ? 10.104 -6.236 -19.321 1.00 76.38 71 VAL A N 1
ATOM 523 C CA . VAL A 1 71 ? 9.760 -6.772 -17.996 1.00 76.38 71 VAL A CA 1
ATOM 524 C C . VAL A 1 71 ? 11.018 -7.303 -17.306 1.00 76.38 71 VAL A C 1
ATOM 526 O O . VAL A 1 71 ? 11.750 -8.125 -17.863 1.00 76.38 71 VAL A O 1
ATOM 529 N N . SER A 1 72 ? 11.277 -6.807 -16.100 1.00 72.25 72 SER A N 1
ATOM 530 C CA . SER A 1 72 ? 12.478 -7.093 -15.321 1.00 72.25 72 SER A CA 1
ATOM 531 C C . SER A 1 72 ? 12.127 -7.281 -13.848 1.00 72.25 72 SER A C 1
ATOM 533 O O . SER A 1 72 ? 11.203 -6.657 -13.341 1.00 72.25 72 SER A O 1
ATOM 535 N N . ALA A 1 73 ? 12.901 -8.111 -13.148 1.00 66.62 73 ALA A N 1
ATOM 536 C CA . ALA A 1 73 ? 12.830 -8.250 -11.691 1.00 66.62 73 ALA A CA 1
ATOM 537 C C . ALA A 1 73 ? 13.782 -7.283 -10.952 1.00 66.62 73 ALA A C 1
ATOM 539 O O . ALA A 1 73 ? 13.958 -7.393 -9.743 1.00 66.62 73 ALA A O 1
ATOM 540 N N . ASP A 1 74 ? 14.450 -6.385 -11.683 1.00 66.81 74 ASP A N 1
ATOM 541 C CA . ASP A 1 74 ? 15.370 -5.386 -11.130 1.00 66.81 74 ASP A CA 1
ATOM 542 C C . ASP A 1 74 ? 14.579 -4.248 -10.458 1.00 66.81 74 ASP A C 1
ATOM 544 O O . ASP A 1 74 ? 13.955 -3.459 -11.176 1.00 66.81 74 ASP A O 1
ATOM 548 N N . PRO A 1 75 ? 14.626 -4.114 -9.118 1.00 54.53 75 PRO A N 1
ATOM 549 C CA . PRO A 1 75 ? 13.836 -3.121 -8.394 1.00 54.53 75 PRO A CA 1
ATOM 550 C C . PRO A 1 75 ? 14.196 -1.678 -8.777 1.00 54.53 75 PRO A C 1
ATOM 552 O O . PRO A 1 75 ? 13.347 -0.795 -8.697 1.00 54.53 75 PRO A O 1
ATOM 555 N N . GLY A 1 76 ? 15.418 -1.426 -9.268 1.00 66.12 76 GLY A N 1
ATOM 556 C CA . GLY A 1 76 ? 15.839 -0.101 -9.740 1.00 66.12 76 GLY A CA 1
ATOM 557 C C . GLY A 1 76 ? 15.241 0.304 -11.093 1.00 66.12 76 GLY A C 1
ATOM 558 O O . GLY A 1 76 ? 15.448 1.432 -11.542 1.00 66.12 76 GLY A O 1
ATOM 559 N N . LYS A 1 77 ? 14.523 -0.609 -11.759 1.00 73.88 77 LYS A N 1
ATOM 560 C CA . LYS A 1 77 ? 13.926 -0.420 -13.093 1.00 73.88 77 LYS A CA 1
ATOM 561 C C . LYS A 1 77 ? 12.416 -0.616 -13.109 1.00 73.88 77 LYS A C 1
ATOM 563 O O . LYS A 1 77 ? 11.822 -0.708 -14.187 1.00 73.88 77 LYS A O 1
ATOM 568 N N . THR A 1 78 ? 11.810 -0.685 -11.930 1.00 77.81 78 THR A N 1
ATOM 569 C CA . THR A 1 78 ? 10.386 -0.948 -11.752 1.00 77.81 78 THR A CA 1
ATOM 570 C C . THR A 1 78 ? 9.749 0.090 -10.846 1.00 77.81 78 THR A C 1
ATOM 572 O O . THR A 1 78 ? 10.334 0.509 -9.850 1.00 77.81 78 THR A O 1
ATOM 575 N N . ARG A 1 79 ? 8.516 0.476 -11.166 1.00 75.94 79 ARG A N 1
ATOM 576 C CA . ARG A 1 79 ? 7.636 1.246 -10.284 1.00 75.94 79 ARG A CA 1
ATOM 577 C C . ARG A 1 79 ? 6.358 0.452 -10.087 1.00 75.94 79 ARG A C 1
ATOM 579 O O . ARG A 1 79 ? 5.554 0.356 -11.010 1.00 75.94 79 ARG A O 1
ATOM 586 N N . GLU A 1 80 ? 6.211 -0.145 -8.912 1.00 79.75 80 GLU A N 1
ATOM 587 C CA . GLU A 1 80 ? 5.049 -0.956 -8.554 1.00 79.75 80 GLU A CA 1
ATOM 588 C C . GLU A 1 80 ? 4.041 -0.130 -7.754 1.00 79.75 80 GLU A C 1
ATOM 590 O O . GLU A 1 80 ? 4.423 0.663 -6.903 1.00 79.75 80 GLU A O 1
ATOM 595 N N . TYR A 1 81 ? 2.756 -0.336 -8.023 1.00 81.50 81 TYR A N 1
ATOM 596 C CA . TYR A 1 81 ? 1.629 0.226 -7.294 1.00 81.50 81 TYR A CA 1
ATOM 597 C C . TYR A 1 81 ? 0.679 -0.904 -6.922 1.00 81.50 81 TYR A C 1
ATOM 599 O O . TYR A 1 81 ? 0.203 -1.640 -7.788 1.00 81.50 81 TYR A O 1
ATOM 607 N N . ILE A 1 82 ? 0.366 -1.021 -5.634 1.00 81.56 82 ILE A N 1
ATOM 608 C CA . ILE A 1 82 ? -0.534 -2.057 -5.127 1.00 81.56 82 ILE A CA 1
ATOM 609 C C . ILE A 1 82 ? -1.813 -1.400 -4.628 1.00 81.56 82 ILE A C 1
ATOM 611 O O . ILE A 1 82 ? -1.794 -0.526 -3.763 1.00 81.56 82 ILE A O 1
ATOM 615 N N . PHE A 1 83 ? -2.941 -1.863 -5.146 1.00 82.25 83 PHE A N 1
ATOM 616 C CA . PHE A 1 83 ? -4.272 -1.444 -4.741 1.00 82.25 83 PHE A CA 1
ATOM 617 C C . PHE A 1 83 ? -4.954 -2.582 -3.995 1.00 82.25 83 PHE A C 1
ATOM 619 O O . PHE A 1 83 ? -5.000 -3.711 -4.483 1.00 82.25 83 PHE A O 1
ATOM 626 N N . LEU A 1 84 ? -5.533 -2.278 -2.838 1.00 81.44 84 LEU A N 1
ATOM 627 C CA . LEU A 1 84 ? -6.546 -3.130 -2.223 1.00 81.44 84 LEU A CA 1
ATOM 628 C C . LEU A 1 84 ? -7.905 -2.755 -2.801 1.00 81.44 84 LEU A C 1
ATOM 630 O O . LEU A 1 84 ? -8.216 -1.574 -2.950 1.00 81.44 84 LEU A O 1
ATOM 634 N N . VAL A 1 85 ? -8.728 -3.745 -3.119 1.00 80.19 85 VAL A N 1
ATOM 635 C CA . VAL A 1 85 ? -10.076 -3.497 -3.629 1.00 80.19 85 VAL A CA 1
ATOM 636 C C . VAL A 1 85 ? -11.048 -3.549 -2.457 1.00 80.19 85 VAL A C 1
ATOM 638 O O . VAL A 1 85 ? -11.344 -4.610 -1.916 1.00 80.19 85 VAL A O 1
ATOM 641 N N . MET A 1 86 ? -11.546 -2.381 -2.055 1.00 72.94 86 MET A N 1
ATOM 642 C CA . MET A 1 86 ? -12.527 -2.244 -0.979 1.00 72.94 86 MET A CA 1
ATOM 643 C C . MET A 1 86 ? -13.798 -1.624 -1.538 1.00 72.94 86 MET A C 1
ATOM 645 O O . MET A 1 86 ? -13.751 -0.562 -2.152 1.00 72.94 86 MET A O 1
ATOM 649 N N . GLU A 1 87 ? -14.937 -2.291 -1.347 1.00 78.38 87 GLU A N 1
ATOM 650 C CA . GLU A 1 87 ? -16.243 -1.798 -1.815 1.00 78.38 87 GLU A CA 1
ATOM 651 C C . GLU A 1 87 ? -16.246 -1.433 -3.317 1.00 78.38 87 GLU A C 1
ATOM 653 O O . GLU A 1 87 ? -16.775 -0.397 -3.719 1.00 78.38 87 GLU A O 1
ATOM 658 N N . ASN A 1 88 ? -15.610 -2.264 -4.155 1.00 77.31 88 ASN A N 1
ATOM 659 C CA . ASN A 1 88 ? -15.408 -2.023 -5.593 1.00 77.31 88 ASN A CA 1
ATOM 660 C C . ASN A 1 88 ? -14.664 -0.719 -5.928 1.00 77.31 88 ASN A C 1
ATOM 662 O O . ASN A 1 88 ? -14.807 -0.175 -7.025 1.00 77.31 88 ASN A O 1
ATOM 666 N N . ARG A 1 89 ? -13.849 -0.212 -5.004 1.00 76.19 89 ARG A N 1
ATOM 667 C CA . ARG A 1 89 ? -12.974 0.937 -5.226 1.00 76.19 89 ARG A CA 1
ATOM 668 C C . ARG A 1 89 ? -11.521 0.517 -5.030 1.00 76.19 89 ARG A C 1
ATOM 670 O O . ARG A 1 89 ? -11.229 -0.209 -4.077 1.00 76.19 89 ARG A O 1
ATOM 677 N N . PRO A 1 90 ? -10.607 0.952 -5.912 1.00 82.62 90 PRO A N 1
ATOM 678 C CA . PRO A 1 90 ? -9.195 0.716 -5.706 1.00 82.62 90 PRO A CA 1
ATOM 679 C C . PRO A 1 90 ? -8.712 1.697 -4.645 1.00 82.62 90 PRO A C 1
ATOM 681 O O . PRO A 1 90 ? -8.774 2.914 -4.818 1.00 82.62 90 PRO A O 1
ATOM 684 N N . VAL A 1 91 ? -8.252 1.155 -3.531 1.00 78.88 91 VAL A N 1
ATOM 685 C CA . VAL A 1 91 ? -7.570 1.903 -2.490 1.00 78.88 91 VAL A CA 1
ATOM 686 C C . VAL A 1 91 ? -6.097 1.655 -2.708 1.00 78.88 91 VAL A C 1
ATOM 688 O O . VAL A 1 91 ? -5.596 0.569 -2.405 1.00 78.88 91 VAL A O 1
ATOM 691 N N . LEU A 1 92 ? -5.424 2.650 -3.291 1.00 75.62 92 LEU A N 1
ATOM 692 C CA . LEU A 1 92 ? -3.974 2.623 -3.397 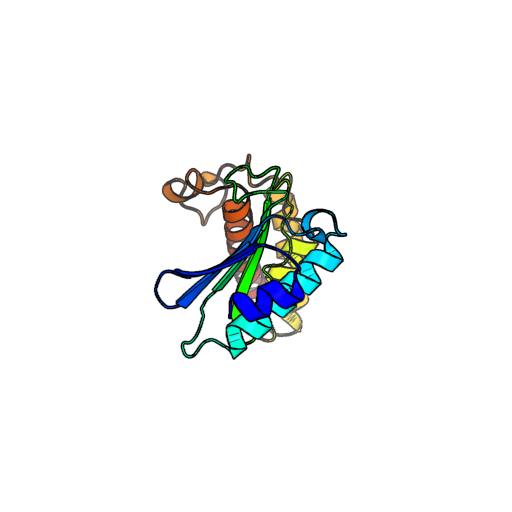1.00 75.62 92 LEU A CA 1
ATOM 693 C C . LEU A 1 92 ? -3.434 2.399 -1.995 1.00 75.62 92 LEU A C 1
ATOM 695 O O . LEU A 1 92 ? -3.866 3.073 -1.060 1.00 75.62 92 LEU A O 1
ATOM 699 N N . GLN A 1 93 ? -2.536 1.435 -1.829 1.00 66.12 93 GLN A N 1
ATOM 700 C CA . GLN A 1 93 ? -1.775 1.355 -0.600 1.00 66.12 93 GLN A CA 1
ATOM 701 C C . GLN A 1 93 ? -0.905 2.606 -0.545 1.00 66.12 93 GLN A C 1
ATOM 703 O O . GLN A 1 93 ? 0.034 2.709 -1.334 1.00 66.12 93 GLN A O 1
ATOM 708 N N . PRO A 1 94 ? -1.236 3.598 0.298 1.00 52.22 94 PRO A N 1
ATOM 709 C CA . PRO A 1 94 ? -0.550 4.860 0.200 1.00 52.22 94 PRO A CA 1
ATOM 710 C C . PRO A 1 94 ? 0.831 4.650 0.806 1.00 52.22 94 PRO A C 1
ATOM 712 O O . PRO A 1 94 ? 0.953 4.008 1.854 1.00 52.22 94 PRO A O 1
ATOM 715 N N . TYR A 1 95 ? 1.818 5.241 0.140 1.00 51.00 95 TYR A N 1
ATOM 716 C CA . TYR A 1 95 ? 3.183 5.437 0.613 1.00 51.00 95 TYR A CA 1
ATOM 717 C C . TYR A 1 95 ? 4.111 4.236 0.467 1.00 51.00 95 TYR A C 1
ATOM 719 O O . TYR A 1 95 ? 4.594 3.632 1.421 1.00 51.00 95 TYR A O 1
ATOM 727 N N . LEU A 1 96 ? 4.432 3.969 -0.794 1.00 50.03 96 LEU A N 1
ATOM 728 C CA . LEU A 1 96 ? 5.733 3.436 -1.153 1.00 50.03 96 LEU A CA 1
ATOM 729 C C . LEU A 1 96 ? 6.762 4.540 -0.887 1.00 50.03 96 LEU A C 1
ATOM 731 O O . LEU A 1 96 ? 6.972 5.420 -1.720 1.00 50.03 96 LEU A O 1
ATOM 735 N N . ASP A 1 97 ? 7.410 4.508 0.274 1.00 54.22 97 ASP A N 1
ATOM 736 C CA . ASP A 1 97 ? 8.817 4.882 0.248 1.00 54.22 97 ASP A CA 1
ATOM 737 C C . ASP A 1 97 ? 9.489 3.881 -0.703 1.00 54.22 97 ASP A C 1
ATOM 739 O O . ASP A 1 97 ? 9.609 2.700 -0.378 1.00 54.22 97 ASP A O 1
ATOM 743 N N . TYR A 1 98 ? 9.804 4.325 -1.923 1.00 48.12 98 TYR A N 1
ATOM 744 C CA . TYR A 1 98 ? 10.395 3.474 -2.959 1.00 48.12 98 TYR A CA 1
ATOM 745 C C . TYR A 1 98 ? 11.760 2.933 -2.544 1.00 48.12 98 TYR A C 1
ATOM 747 O O . TYR A 1 98 ? 12.141 1.855 -2.995 1.00 48.12 98 TYR A O 1
ATOM 755 N N . ASP A 1 99 ? 12.460 3.670 -1.683 1.00 55.03 99 ASP A N 1
ATOM 756 C CA . ASP A 1 99 ? 13.718 3.229 -1.097 1.00 55.03 99 ASP A CA 1
ATOM 757 C C . ASP A 1 99 ? 13.453 2.380 0.164 1.00 55.03 99 ASP A C 1
ATOM 759 O O . ASP A 1 99 ? 14.303 1.597 0.575 1.00 55.03 99 ASP A O 1
ATOM 763 N N . ALA A 1 100 ? 12.241 2.477 0.731 1.00 62.94 100 ALA A N 1
ATOM 764 C CA . ALA A 1 100 ? 11.754 1.789 1.927 1.00 62.94 100 ALA A CA 1
ATOM 765 C C . ALA A 1 100 ? 12.622 2.012 3.180 1.00 62.94 100 ALA A C 1
ATOM 767 O O . ALA A 1 100 ? 12.525 1.236 4.134 1.00 62.94 100 ALA A O 1
ATOM 768 N N . THR A 1 101 ? 13.405 3.093 3.197 1.00 69.75 101 THR A N 1
ATOM 769 C CA . THR A 1 101 ? 14.416 3.403 4.214 1.00 69.75 101 THR A CA 1
ATOM 770 C C . THR A 1 101 ? 13.906 4.337 5.310 1.00 69.75 101 THR A C 1
ATOM 772 O O . THR A 1 101 ? 13.113 5.251 5.099 1.00 69.75 101 THR A O 1
ATOM 775 N N . GLY A 1 102 ? 14.428 4.172 6.520 1.00 77.81 102 GLY A N 1
ATOM 776 C CA . GLY A 1 102 ? 14.069 5.008 7.660 1.00 77.81 102 GLY A CA 1
ATOM 777 C C . GLY A 1 102 ? 12.678 4.706 8.238 1.00 77.81 102 GLY A C 1
ATOM 778 O O . GLY A 1 102 ? 12.001 3.766 7.820 1.00 77.81 102 GLY A O 1
ATOM 779 N N . PRO A 1 103 ? 12.237 5.469 9.254 1.00 85.31 103 PRO A N 1
ATOM 780 C CA . PRO A 1 103 ? 10.976 5.210 9.946 1.00 85.31 103 PRO A CA 1
ATOM 781 C C . PRO A 1 103 ? 9.753 5.299 9.032 1.00 85.31 103 PRO A C 1
ATOM 783 O O . PRO A 1 103 ? 9.805 5.901 7.957 1.00 85.31 103 PRO A O 1
ATOM 786 N N . LEU A 1 104 ? 8.617 4.766 9.498 1.00 84.06 104 LEU A N 1
ATOM 787 C CA . LEU A 1 104 ? 7.335 5.069 8.860 1.00 84.06 104 LEU A CA 1
ATOM 788 C C . LEU A 1 104 ? 7.123 6.583 8.837 1.00 84.06 104 LEU A C 1
ATOM 790 O O . LEU A 1 104 ? 7.200 7.267 9.861 1.00 84.06 104 LEU A O 1
ATOM 794 N N . THR A 1 105 ? 6.853 7.098 7.650 1.00 79.75 105 THR A N 1
ATOM 795 C CA . THR A 1 105 ? 6.572 8.504 7.408 1.00 79.75 105 THR A CA 1
ATOM 796 C C . THR A 1 105 ? 5.238 8.900 8.046 1.00 79.75 105 THR A C 1
ATOM 798 O O . THR A 1 105 ? 4.337 8.078 8.227 1.00 79.75 105 THR A O 1
ATOM 801 N N . HIS A 1 106 ? 5.077 10.190 8.360 1.00 80.06 106 HIS A N 1
ATOM 802 C CA . HIS A 1 106 ? 3.793 10.745 8.824 1.00 80.06 106 HIS A CA 1
ATOM 803 C C . HIS A 1 106 ? 2.645 10.358 7.884 1.00 80.06 106 HIS A C 1
ATOM 805 O O . HIS A 1 106 ? 1.552 10.005 8.304 1.00 80.06 106 HIS A O 1
ATOM 811 N N . TYR A 1 107 ? 2.946 10.370 6.599 1.00 72.88 107 TYR A N 1
ATOM 812 C CA . TYR A 1 107 ? 2.086 9.932 5.533 1.00 72.88 107 TYR A CA 1
ATOM 813 C C . TYR A 1 107 ? 1.654 8.459 5.675 1.00 72.88 107 TYR A C 1
ATOM 815 O O . TYR A 1 107 ? 0.456 8.199 5.774 1.00 72.88 107 TYR A O 1
ATOM 823 N N . GLU A 1 108 ? 2.579 7.500 5.792 1.00 76.19 108 GLU A N 1
ATOM 824 C CA . GLU A 1 108 ? 2.254 6.077 6.043 1.00 76.19 108 GLU A CA 1
ATOM 825 C C . GLU A 1 108 ? 1.353 5.884 7.259 1.00 76.19 108 GLU A C 1
ATOM 827 O O . GLU A 1 108 ? 0.386 5.118 7.221 1.00 76.19 108 GLU A O 1
ATOM 832 N N . VAL A 1 109 ? 1.643 6.627 8.325 1.00 83.62 109 VAL A N 1
ATOM 833 C CA . VAL A 1 109 ? 0.835 6.640 9.542 1.00 83.62 109 VAL A CA 1
ATOM 834 C C . VAL A 1 109 ? -0.566 7.186 9.269 1.00 83.62 109 VAL A C 1
ATOM 836 O O . VAL A 1 109 ? -1.548 6.554 9.660 1.00 83.62 109 VAL A O 1
ATOM 839 N N . GLN A 1 110 ? -0.676 8.315 8.569 1.00 80.81 110 GLN A N 1
ATOM 840 C CA . GLN A 1 110 ? -1.948 8.945 8.227 1.00 80.81 110 GLN A CA 1
ATOM 841 C C . GLN A 1 110 ? -2.802 8.031 7.344 1.00 80.81 110 GLN A C 1
ATOM 843 O O . GLN A 1 110 ? -3.989 7.882 7.598 1.00 80.81 110 GLN A O 1
ATOM 848 N N . ALA A 1 111 ? -2.211 7.334 6.374 1.00 72.69 111 ALA A N 1
ATOM 849 C CA . ALA A 1 111 ? -2.937 6.357 5.567 1.00 72.69 111 ALA A CA 1
ATOM 850 C C . ALA A 1 111 ? -3.423 5.157 6.372 1.00 72.69 111 ALA A C 1
ATOM 852 O O . ALA A 1 111 ? -4.559 4.713 6.200 1.00 72.69 111 ALA A O 1
ATOM 853 N N . ALA A 1 112 ? -2.573 4.607 7.242 1.00 77.31 112 ALA A N 1
ATOM 854 C CA . ALA A 1 112 ? -2.982 3.532 8.135 1.00 77.31 112 ALA A CA 1
ATOM 855 C C . ALA A 1 112 ? -4.132 3.983 9.051 1.00 77.31 112 ALA A C 1
ATOM 857 O O . ALA A 1 112 ? -5.064 3.216 9.292 1.00 77.31 112 ALA A O 1
ATOM 858 N N . PHE A 1 113 ? -4.103 5.240 9.495 1.00 81.50 113 PHE A N 1
ATOM 859 C CA . PHE A 1 113 ? -5.163 5.854 10.281 1.00 81.50 113 PHE A CA 1
ATOM 860 C C . PHE A 1 113 ? -6.450 6.075 9.472 1.00 81.50 113 PHE A C 1
ATOM 862 O O . PHE A 1 113 ? -7.529 5.710 9.933 1.00 81.50 113 PHE A O 1
ATOM 869 N N . ASP A 1 114 ? -6.361 6.601 8.252 1.00 76.69 114 ASP A N 1
ATOM 870 C CA . ASP A 1 114 ? -7.516 6.858 7.387 1.00 76.69 114 ASP A CA 1
ATOM 871 C C . ASP A 1 114 ? -8.249 5.558 7.015 1.00 76.69 114 ASP A C 1
ATOM 873 O O . ASP A 1 114 ? -9.476 5.551 6.902 1.00 76.69 114 ASP A O 1
ATOM 877 N N . ARG A 1 115 ? -7.530 4.425 6.923 1.00 69.94 115 ARG A N 1
ATOM 878 C CA . ARG A 1 115 ? -8.118 3.079 6.749 1.00 69.94 115 ARG A CA 1
ATOM 879 C C . ARG A 1 115 ? -9.001 2.639 7.917 1.00 69.94 115 ARG A C 1
ATOM 881 O O . ARG A 1 115 ? -9.857 1.781 7.724 1.00 69.94 115 ARG A O 1
ATOM 888 N N . LEU A 1 116 ? -8.836 3.217 9.108 1.00 70.44 116 LEU A N 1
ATOM 889 C CA . LEU A 1 116 ? -9.769 2.995 10.216 1.00 70.44 116 LEU A CA 1
ATOM 890 C C . LEU A 1 116 ? -11.145 3.615 9.911 1.00 70.44 116 LEU A C 1
ATOM 892 O O . LEU A 1 116 ? -12.137 3.230 10.524 1.00 70.44 116 LEU A O 1
ATOM 896 N N . GLY A 1 117 ? -11.248 4.533 8.946 1.00 63.41 117 GLY A N 1
ATOM 897 C CA . GLY A 1 117 ? -12.515 5.100 8.486 1.00 63.41 117 GLY A CA 1
ATOM 898 C C . GLY A 1 117 ? -13.315 5.758 9.615 1.00 63.41 117 GLY A C 1
ATOM 899 O O . GLY A 1 117 ? -12.749 6.358 10.531 1.00 63.41 117 GLY A O 1
ATOM 900 N N . GLU A 1 118 ? -14.643 5.632 9.573 1.00 59.53 118 GLU A N 1
ATOM 901 C CA . GLU A 1 118 ? -15.556 6.078 10.642 1.00 59.53 118 GLU A CA 1
ATOM 902 C C . GLU A 1 118 ? -15.656 5.086 11.818 1.00 59.53 118 GLU A C 1
ATOM 904 O O . GLU A 1 118 ? -16.406 5.320 12.762 1.00 59.53 118 GLU A O 1
ATOM 909 N N . SER A 1 119 ? -14.900 3.979 11.807 1.00 67.69 119 SER A N 1
ATOM 910 C CA . SER A 1 119 ? -14.991 2.956 12.867 1.00 67.69 119 SER A CA 1
ATOM 911 C C . SER A 1 119 ? -14.495 3.442 14.235 1.00 67.69 119 SER A C 1
ATOM 913 O O . SER A 1 119 ? -14.764 2.812 15.260 1.00 67.69 119 SER A O 1
ATOM 915 N N . LEU A 1 120 ? -13.797 4.580 14.259 1.00 73.88 120 LEU A N 1
ATOM 916 C CA . LEU A 1 120 ? -13.332 5.242 15.466 1.00 73.88 120 LEU A CA 1
ATOM 917 C C . LEU A 1 120 ? -14.257 6.396 15.873 1.00 73.88 120 LEU A C 1
ATOM 919 O O . LEU A 1 120 ? -14.405 7.343 15.094 1.00 73.88 120 LEU A O 1
ATOM 923 N N . PRO A 1 121 ? -14.778 6.398 17.118 1.00 78.62 121 PRO A N 1
ATOM 924 C CA . PRO A 1 121 ? -15.451 7.563 17.686 1.00 78.62 121 PRO A CA 1
ATOM 925 C C . PRO A 1 121 ? -14.562 8.811 17.593 1.00 78.62 121 PRO A C 1
ATOM 927 O O . PRO A 1 121 ? -13.364 8.718 17.871 1.00 78.62 121 PRO A O 1
ATOM 930 N N . GLU A 1 122 ? -15.125 9.979 17.258 1.00 78.44 122 GLU A N 1
ATOM 931 C CA . GLU A 1 122 ? -14.354 11.228 17.080 1.00 78.44 122 GLU A CA 1
ATOM 932 C C . GLU A 1 122 ? -13.428 11.537 18.262 1.00 78.44 122 GLU A C 1
ATOM 934 O O . GLU A 1 122 ? -12.256 11.861 18.084 1.00 78.44 122 GLU A O 1
ATOM 939 N N . GLU A 1 123 ? -13.924 11.333 19.478 1.00 79.62 123 GLU A N 1
ATOM 940 C CA . GLU A 1 123 ? -13.186 11.542 20.726 1.00 79.62 123 GLU A CA 1
ATOM 941 C C . GLU A 1 123 ? -11.953 10.617 20.885 1.00 79.62 123 GLU A C 1
ATOM 943 O O . GLU A 1 123 ? -11.043 10.912 21.654 1.00 79.62 123 GLU A O 1
ATOM 948 N N . GLN A 1 124 ? -11.892 9.495 20.155 1.00 81.94 124 GLN A N 1
ATOM 949 C CA . GLN A 1 124 ? -10.757 8.563 20.138 1.00 81.94 124 GLN A CA 1
ATOM 950 C C . GLN A 1 124 ? -9.770 8.837 18.999 1.00 81.94 124 GLN A C 1
ATOM 952 O O . GLN A 1 124 ? -8.595 8.487 19.128 1.00 81.94 124 GLN A O 1
ATOM 957 N N . ARG A 1 125 ? -10.211 9.485 17.914 1.00 84.25 125 ARG A N 1
ATOM 958 C CA . ARG A 1 125 ? -9.403 9.742 16.709 1.00 84.25 125 ARG A CA 1
ATOM 959 C C . ARG A 1 125 ? -8.092 10.454 17.033 1.00 84.25 125 ARG A C 1
ATOM 961 O O . ARG A 1 125 ? -7.028 9.992 16.631 1.00 84.25 125 ARG A O 1
ATOM 968 N N . GLY A 1 126 ? -8.165 11.523 17.830 1.00 87.38 126 GLY A N 1
ATOM 969 C CA . GLY A 1 126 ? -6.987 12.302 18.224 1.00 87.38 126 GLY A CA 1
ATOM 970 C C . GLY A 1 126 ? -5.993 11.518 19.088 1.00 87.38 126 GLY A C 1
ATOM 971 O O . GLY A 1 126 ? -4.785 11.676 18.929 1.00 87.38 126 GLY A O 1
ATOM 972 N N . CYS A 1 127 ? -6.479 10.637 19.971 1.00 90.25 127 CYS A N 1
ATOM 973 C CA . CYS A 1 127 ? -5.603 9.761 20.751 1.00 90.25 127 CYS A CA 1
ATOM 974 C C . CYS A 1 127 ? -4.889 8.756 19.844 1.00 90.25 127 CYS A C 1
ATOM 976 O O . CYS A 1 127 ? -3.673 8.603 19.940 1.00 90.25 127 CYS A O 1
ATOM 978 N N . VAL A 1 128 ? -5.643 8.090 18.963 1.00 89.12 128 VAL A N 1
ATOM 979 C CA . VAL A 1 128 ? -5.117 7.011 18.121 1.00 89.12 128 VAL A CA 1
ATOM 980 C C . VAL A 1 128 ? -4.058 7.547 17.168 1.00 89.12 128 VAL A C 1
ATOM 982 O O . VAL A 1 128 ? -2.956 7.010 17.161 1.00 89.12 128 VAL A O 1
ATOM 985 N N . LEU A 1 129 ? -4.334 8.640 16.447 1.00 89.69 129 LEU A N 1
ATOM 986 C CA . LEU A 1 129 ? -3.362 9.224 15.519 1.00 89.69 129 LEU A CA 1
ATOM 987 C C . LEU A 1 129 ? -2.059 9.613 16.235 1.00 89.69 129 LEU A C 1
ATOM 989 O O . LEU A 1 129 ? -0.976 9.219 15.810 1.00 89.69 129 LEU A O 1
ATOM 993 N N . LYS A 1 130 ? -2.159 10.290 17.386 1.00 90.94 130 LYS A N 1
ATOM 994 C CA . LYS A 1 130 ? -0.988 10.698 18.176 1.00 90.94 130 LYS A CA 1
ATOM 995 C C . LYS A 1 130 ? -0.162 9.507 18.676 1.00 90.94 130 LYS A C 1
ATOM 997 O O . LYS A 1 130 ? 1.066 9.563 18.686 1.00 90.94 130 LYS A O 1
ATOM 1002 N N . GLU A 1 131 ? -0.817 8.439 19.127 1.00 91.56 131 GLU A N 1
ATOM 1003 C CA . GLU A 1 131 ? -0.129 7.210 19.543 1.00 91.56 131 GLU A CA 1
ATOM 1004 C C . GLU A 1 131 ? 0.532 6.503 18.356 1.00 91.56 131 GLU A C 1
ATOM 1006 O O . GLU A 1 131 ? 1.629 5.966 18.510 1.00 91.56 131 GLU A O 1
ATOM 1011 N N . MET A 1 132 ? -0.094 6.520 17.175 1.00 90.06 132 MET A N 1
ATOM 1012 C CA . MET A 1 132 ? 0.497 5.946 15.968 1.00 90.06 132 MET A CA 1
ATOM 1013 C C . MET A 1 132 ? 1.764 6.701 15.547 1.00 90.06 132 MET A C 1
ATOM 1015 O O . MET A 1 132 ? 2.794 6.065 15.339 1.00 90.06 132 MET A O 1
ATOM 1019 N N . GLU A 1 133 ? 1.731 8.036 15.508 1.00 90.25 133 GLU A N 1
ATOM 1020 C CA . GLU A 1 133 ? 2.896 8.867 15.157 1.00 90.25 133 GLU A CA 1
ATOM 1021 C C . GLU A 1 133 ? 4.062 8.679 16.134 1.00 90.25 133 GLU A C 1
ATOM 1023 O O . GLU A 1 133 ? 5.206 8.477 15.724 1.00 90.25 133 GLU A O 1
ATOM 1028 N N . MET A 1 134 ? 3.774 8.685 17.440 1.00 90.00 134 MET A N 1
ATOM 1029 C CA . MET A 1 134 ? 4.786 8.461 18.475 1.00 90.00 134 MET A CA 1
ATOM 1030 C C . MET A 1 134 ? 5.482 7.106 18.291 1.00 90.00 134 MET A C 1
ATOM 1032 O O . MET A 1 134 ? 6.704 7.005 18.403 1.00 90.00 134 MET A O 1
ATOM 1036 N N . ARG A 1 135 ? 4.704 6.056 18.013 1.00 88.44 135 ARG A N 1
ATOM 1037 C CA . ARG A 1 135 ? 5.215 4.689 17.871 1.00 88.44 135 ARG A CA 1
ATOM 1038 C C . ARG A 1 135 ? 5.963 4.478 16.567 1.00 88.44 135 ARG A C 1
ATOM 1040 O O . ARG A 1 135 ? 6.966 3.778 16.587 1.00 88.44 135 ARG A O 1
ATOM 1047 N N . ALA A 1 136 ? 5.516 5.098 15.479 1.00 87.62 136 ALA A N 1
ATOM 1048 C CA . ALA A 1 136 ? 6.238 5.099 14.212 1.00 87.62 136 ALA A CA 1
ATOM 1049 C C . ALA A 1 136 ? 7.641 5.692 14.376 1.00 87.62 136 ALA A C 1
ATOM 1051 O O . ALA A 1 136 ? 8.619 5.071 13.968 1.00 87.62 136 ALA A O 1
ATOM 1052 N N . GLY A 1 137 ? 7.754 6.832 15.066 1.00 85.88 137 GLY A N 1
ATOM 1053 C CA . GLY A 1 137 ? 9.052 7.431 15.374 1.00 85.88 137 GLY A CA 1
ATOM 1054 C C . GLY A 1 137 ? 9.921 6.565 16.294 1.00 85.88 137 GLY A C 1
ATOM 1055 O O . GLY A 1 137 ? 11.125 6.466 16.083 1.00 85.88 137 GLY A O 1
ATOM 1056 N N . ALA A 1 138 ? 9.323 5.920 17.300 1.00 86.50 138 ALA A N 1
ATOM 1057 C CA . ALA A 1 138 ? 10.053 5.088 18.259 1.00 86.50 138 ALA A CA 1
ATOM 1058 C C . ALA A 1 138 ? 10.513 3.737 17.687 1.00 86.50 138 ALA A C 1
ATOM 1060 O O . ALA A 1 138 ? 11.541 3.223 18.119 1.00 86.50 138 ALA A O 1
ATOM 1061 N N . ALA A 1 139 ? 9.758 3.162 16.748 1.00 83.94 139 ALA A N 1
ATOM 1062 C CA . ALA A 1 139 ? 10.102 1.896 16.109 1.00 83.94 139 ALA A CA 1
ATOM 1063 C C . ALA A 1 139 ? 11.340 2.018 15.209 1.00 83.94 139 ALA A C 1
ATOM 1065 O O . ALA A 1 139 ? 12.070 1.049 15.055 1.00 83.94 139 ALA A O 1
ATOM 1066 N N . GLY A 1 140 ? 11.620 3.200 14.654 1.00 83.81 140 GLY A N 1
ATOM 1067 C CA . GLY A 1 140 ? 12.765 3.380 13.766 1.00 83.81 140 GLY A CA 1
ATOM 1068 C C . GLY A 1 140 ? 12.569 2.694 12.411 1.00 83.81 140 GLY A C 1
ATOM 1069 O O . GLY A 1 140 ? 11.441 2.509 11.958 1.00 83.81 140 GLY A O 1
ATOM 1070 N N . ASP A 1 141 ? 13.677 2.376 11.743 1.00 85.88 141 ASP A N 1
ATOM 1071 C CA . ASP A 1 141 ? 13.679 1.844 10.378 1.00 85.88 141 ASP A CA 1
ATOM 1072 C C . ASP A 1 141 ? 13.265 0.360 10.330 1.00 85.88 141 ASP A C 1
ATOM 1074 O O . ASP A 1 141 ? 13.989 -0.472 10.883 1.00 85.88 141 ASP A O 1
ATOM 1078 N N . PRO A 1 142 ? 12.173 -0.005 9.631 1.00 80.06 142 PRO A N 1
ATOM 1079 C CA . PRO A 1 142 ? 11.699 -1.388 9.518 1.00 80.06 142 PRO A CA 1
ATOM 1080 C C . PRO A 1 142 ? 12.700 -2.356 8.878 1.00 80.06 142 PRO A C 1
ATOM 1082 O O . PRO A 1 142 ? 12.592 -3.563 9.095 1.00 80.06 142 PRO A O 1
ATOM 1085 N N . GLU A 1 143 ? 13.668 -1.863 8.103 1.00 77.81 143 GLU A N 1
ATOM 1086 C CA . GLU A 1 143 ? 14.720 -2.692 7.511 1.00 77.81 143 GLU A CA 1
ATOM 1087 C C . GLU A 1 143 ? 15.740 -3.169 8.556 1.00 77.81 143 GLU A C 1
ATOM 1089 O O . GLU A 1 143 ? 16.226 -4.297 8.473 1.00 77.81 143 GLU A O 1
ATOM 1094 N N . THR A 1 144 ? 16.024 -2.338 9.564 1.00 80.38 144 THR A N 1
ATOM 1095 C CA . THR A 1 144 ? 17.018 -2.620 10.622 1.00 80.38 144 THR A CA 1
ATOM 1096 C C . THR A 1 144 ? 16.396 -2.950 11.980 1.00 80.38 144 THR A C 1
ATOM 1098 O O . THR A 1 144 ? 17.103 -3.271 12.937 1.00 80.38 144 THR A O 1
ATOM 1101 N N . LEU A 1 145 ? 15.069 -2.877 12.065 1.00 79.38 145 LEU A N 1
ATOM 1102 C CA . LEU A 1 145 ? 14.280 -3.154 13.253 1.00 79.38 145 LEU A CA 1
ATOM 1103 C C . LEU A 1 145 ? 14.334 -4.634 13.630 1.00 79.38 145 LEU A C 1
ATOM 1105 O O . LEU A 1 145 ? 14.008 -5.506 12.825 1.00 79.38 145 LEU A O 1
ATOM 1109 N N . ASP A 1 146 ? 14.678 -4.900 14.889 1.00 76.81 146 ASP A N 1
ATOM 1110 C CA . ASP A 1 146 ? 14.548 -6.227 15.484 1.00 76.81 146 ASP A CA 1
ATOM 1111 C C . ASP A 1 146 ? 13.056 -6.543 15.706 1.00 76.81 146 ASP A C 1
ATOM 1113 O O . ASP A 1 146 ? 12.421 -5.890 16.543 1.00 76.81 146 ASP A O 1
ATOM 1117 N N . PRO A 1 147 ? 12.466 -7.535 15.014 1.00 68.81 147 PRO A N 1
ATOM 1118 C CA . PRO A 1 147 ? 11.059 -7.888 15.189 1.00 68.81 147 PRO A CA 1
ATOM 1119 C C . PRO A 1 147 ? 10.732 -8.341 16.614 1.00 68.81 147 PRO A C 1
ATOM 1121 O O . PRO A 1 147 ? 9.610 -8.128 17.067 1.00 68.81 147 PRO A O 1
ATOM 1124 N N . MET A 1 148 ? 11.702 -8.890 17.356 1.00 71.31 148 MET A N 1
ATOM 1125 C CA . MET A 1 148 ? 11.510 -9.302 18.752 1.00 71.31 148 MET A CA 1
ATOM 1126 C C . MET A 1 148 ? 11.319 -8.112 19.699 1.00 71.31 148 MET A C 1
ATOM 1128 O O . MET A 1 148 ? 10.795 -8.276 20.802 1.00 71.31 148 MET A O 1
ATOM 1132 N N . SER A 1 149 ? 11.714 -6.906 19.277 1.00 68.69 149 SER A N 1
ATOM 1133 C CA . SER A 1 149 ? 11.454 -5.671 20.023 1.00 68.69 149 SER A CA 1
ATOM 1134 C C . SER A 1 149 ? 9.989 -5.217 19.940 1.00 68.69 149 SER A C 1
ATOM 1136 O O . SER A 1 149 ? 9.546 -4.381 20.732 1.00 68.69 149 SER A O 1
ATOM 1138 N N . LEU A 1 150 ? 9.214 -5.782 19.011 1.00 66.00 150 LEU A N 1
ATOM 1139 C CA . LEU A 1 150 ? 7.807 -5.473 18.803 1.00 66.00 150 LEU A CA 1
ATOM 1140 C C . LEU A 1 150 ? 6.971 -6.588 19.438 1.00 66.00 150 LEU A C 1
ATOM 1142 O O . LEU A 1 150 ? 6.954 -7.711 18.950 1.00 66.00 150 LEU A O 1
ATOM 1146 N N . GLU A 1 151 ? 6.224 -6.269 20.501 1.00 57.84 151 GLU A N 1
ATOM 1147 C CA . GLU A 1 151 ? 5.415 -7.216 21.308 1.00 57.84 151 GLU A CA 1
ATOM 1148 C C . GLU A 1 151 ? 4.441 -8.125 20.513 1.00 57.84 151 GLU A C 1
ATOM 1150 O O . GLU A 1 151 ? 3.845 -9.030 21.095 1.00 57.84 151 GLU A O 1
ATOM 1155 N N . PHE A 1 152 ? 4.237 -7.895 19.211 1.00 54.91 152 PHE A N 1
ATOM 1156 C CA . PHE A 1 152 ? 3.173 -8.505 18.405 1.00 54.91 152 PHE A CA 1
ATOM 1157 C C . PHE A 1 152 ? 3.663 -9.200 17.131 1.00 54.91 152 PHE A C 1
ATOM 1159 O O . PHE A 1 152 ? 2.828 -9.655 16.351 1.00 54.91 152 PHE A O 1
ATOM 1166 N N . LEU A 1 153 ? 4.977 -9.264 16.892 1.00 57.97 153 LEU A N 1
ATOM 1167 C CA . LEU A 1 153 ? 5.527 -9.836 15.665 1.00 57.97 153 LEU A CA 1
ATOM 1168 C C . LEU A 1 153 ? 6.370 -11.069 15.962 1.00 57.97 153 LEU A C 1
ATOM 1170 O O . LEU A 1 153 ? 7.324 -11.029 16.731 1.00 57.97 153 LEU A O 1
ATOM 1174 N N . SER A 1 154 ? 6.003 -12.193 15.347 1.00 57.75 154 SER A N 1
ATOM 1175 C CA . SER A 1 154 ? 6.837 -13.390 15.343 1.00 57.75 154 SER A CA 1
ATOM 1176 C C . SER A 1 154 ? 8.013 -13.173 14.395 1.00 57.75 154 SER A C 1
ATOM 1178 O O . SER A 1 154 ? 7.805 -12.959 13.201 1.00 57.75 154 SER A O 1
ATOM 1180 N N . ALA A 1 155 ? 9.241 -13.271 14.911 1.00 57.31 155 ALA A N 1
ATOM 1181 C CA . ALA A 1 155 ? 10.465 -13.143 14.114 1.00 57.31 155 ALA A CA 1
ATOM 1182 C C . ALA A 1 155 ? 10.499 -14.093 12.901 1.00 57.31 155 ALA A C 1
ATOM 1184 O O . ALA A 1 155 ? 11.003 -13.728 11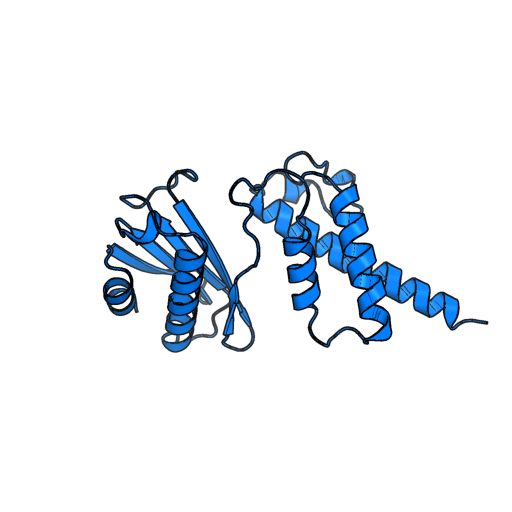.846 1.00 57.31 155 ALA A O 1
ATOM 1185 N N . GLU A 1 156 ? 9.876 -15.269 13.029 1.00 54.69 156 GLU A N 1
ATOM 1186 C CA . GLU A 1 156 ? 9.847 -16.323 12.007 1.00 54.69 156 GLU A CA 1
ATOM 1187 C C . GLU A 1 156 ? 9.233 -15.879 10.668 1.00 54.69 156 GLU A C 1
ATOM 1189 O O . GLU A 1 156 ? 9.542 -16.458 9.637 1.00 54.69 156 GLU A O 1
ATOM 1194 N N . SER A 1 157 ? 8.390 -14.841 10.667 1.00 61.16 157 SER A N 1
ATOM 1195 C CA . SER A 1 157 ? 7.753 -14.312 9.457 1.00 61.16 157 SER A CA 1
ATOM 1196 C C . SER A 1 157 ? 8.298 -12.955 9.018 1.00 61.16 157 SER A C 1
ATOM 1198 O O . SER A 1 157 ? 7.749 -12.391 8.085 1.00 61.16 157 SER A O 1
ATOM 1200 N N . TRP A 1 158 ? 9.284 -12.378 9.713 1.00 71.75 158 TRP A N 1
ATOM 1201 C CA . TRP A 1 158 ? 9.765 -11.013 9.455 1.00 71.75 158 TRP A CA 1
ATOM 1202 C C . TRP A 1 158 ? 10.958 -10.977 8.498 1.00 71.75 158 TRP A C 1
ATOM 1204 O O . TRP A 1 158 ? 11.014 -10.133 7.599 1.00 71.75 158 TRP A O 1
ATOM 1214 N N . ASP A 1 159 ? 11.887 -11.921 8.657 1.00 69.38 159 ASP A N 1
ATOM 1215 C CA . ASP A 1 159 ? 13.118 -11.977 7.863 1.00 69.38 159 ASP A CA 1
ATOM 1216 C C . ASP A 1 159 ? 12.840 -12.295 6.387 1.00 69.38 159 ASP A C 1
ATOM 1218 O O . ASP A 1 159 ? 13.476 -11.715 5.507 1.00 69.38 159 ASP A O 1
ATOM 1222 N N . ASP A 1 160 ? 11.813 -13.103 6.115 1.00 67.62 160 ASP A N 1
ATOM 1223 C CA . ASP A 1 160 ? 11.378 -13.477 4.762 1.00 67.62 160 ASP A CA 1
ATOM 1224 C C . ASP A 1 160 ? 10.631 -12.354 4.017 1.00 67.62 160 ASP A C 1
ATOM 1226 O O . ASP A 1 160 ? 10.303 -12.479 2.834 1.00 67.62 160 ASP A O 1
ATOM 1230 N N . LEU A 1 161 ? 10.339 -11.239 4.690 1.00 65.12 161 LEU A N 1
ATOM 1231 C CA . LEU A 1 161 ? 9.645 -10.104 4.094 1.00 65.12 161 LEU A CA 1
ATOM 1232 C C . LEU A 1 161 ? 10.632 -9.128 3.466 1.00 65.12 161 LEU A C 1
ATOM 1234 O O . LEU A 1 161 ? 11.606 -8.717 4.093 1.00 65.12 161 LEU A O 1
ATOM 1238 N N . GLY A 1 162 ? 10.317 -8.670 2.253 1.00 66.94 162 GLY A N 1
ATOM 1239 C CA . GLY A 1 162 ? 10.958 -7.487 1.682 1.00 66.94 162 GLY A CA 1
ATOM 1240 C C . GLY A 1 162 ? 10.647 -6.225 2.497 1.00 66.94 162 GLY A C 1
ATOM 1241 O O . GLY A 1 162 ? 9.649 -6.176 3.225 1.00 66.94 162 GLY A O 1
ATOM 1242 N N . ALA A 1 163 ? 11.478 -5.191 2.338 1.00 69.75 163 ALA A N 1
ATOM 1243 C CA . ALA A 1 163 ? 11.395 -3.940 3.097 1.00 69.75 163 ALA A CA 1
ATOM 1244 C C . ALA A 1 163 ? 9.975 -3.344 3.108 1.00 69.75 163 ALA A C 1
ATOM 1246 O O . ALA A 1 163 ? 9.442 -3.010 4.162 1.00 69.75 163 ALA A O 1
ATOM 1247 N N . PHE A 1 164 ? 9.299 -3.342 1.959 1.00 68.38 164 PHE A N 1
ATOM 1248 C CA . PHE A 1 164 ? 7.919 -2.874 1.839 1.00 68.38 164 PHE A CA 1
ATOM 1249 C C . PHE A 1 164 ? 6.920 -3.637 2.731 1.00 68.38 164 PHE A C 1
ATOM 1251 O O . PHE A 1 164 ? 6.126 -3.035 3.456 1.00 68.38 164 PHE A O 1
ATOM 1258 N N . ASN A 1 165 ? 6.980 -4.971 2.740 1.00 68.94 165 ASN A N 1
ATOM 1259 C CA . ASN A 1 165 ? 6.074 -5.787 3.551 1.00 68.94 165 ASN A CA 1
ATOM 1260 C C . ASN A 1 165 ? 6.317 -5.579 5.053 1.00 68.94 165 ASN A C 1
ATOM 1262 O O . ASN A 1 165 ? 5.359 -5.527 5.825 1.00 68.94 165 ASN A O 1
ATOM 1266 N N . ARG A 1 166 ? 7.576 -5.388 5.470 1.00 75.50 166 ARG A N 1
ATOM 1267 C CA . ARG A 1 166 ? 7.916 -5.043 6.861 1.00 75.50 166 ARG A CA 1
ATOM 1268 C C . ARG A 1 166 ? 7.283 -3.715 7.282 1.00 75.50 166 ARG A C 1
ATOM 1270 O O . ARG A 1 166 ? 6.729 -3.630 8.377 1.00 75.50 166 ARG A O 1
ATOM 1277 N N . ARG A 1 167 ? 7.268 -2.709 6.399 1.00 81.62 167 ARG A N 1
ATOM 1278 C CA . ARG A 1 167 ? 6.605 -1.412 6.644 1.00 81.62 167 ARG A CA 1
ATOM 1279 C C . ARG A 1 167 ? 5.094 -1.562 6.830 1.00 81.62 167 ARG A C 1
ATOM 1281 O O . ARG A 1 167 ? 4.552 -1.046 7.808 1.00 81.62 167 ARG A O 1
ATOM 1288 N N . ILE A 1 168 ? 4.419 -2.322 5.960 1.00 74.50 168 ILE A N 1
ATOM 1289 C CA . ILE A 1 168 ? 2.973 -2.595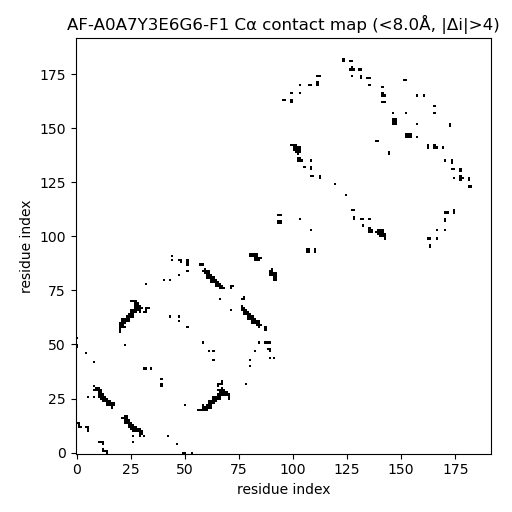 6.089 1.00 74.50 168 ILE A CA 1
ATOM 1290 C C . ILE A 1 168 ? 2.666 -3.250 7.433 1.00 74.50 168 ILE A C 1
ATOM 1292 O O . ILE A 1 168 ? 1.759 -2.818 8.151 1.00 74.50 168 ILE A O 1
ATOM 1296 N N . ILE A 1 169 ? 3.416 -4.294 7.774 1.00 76.56 169 ILE A N 1
ATOM 1297 C CA . ILE A 1 169 ? 3.190 -5.045 9.004 1.00 76.56 169 ILE A CA 1
ATOM 1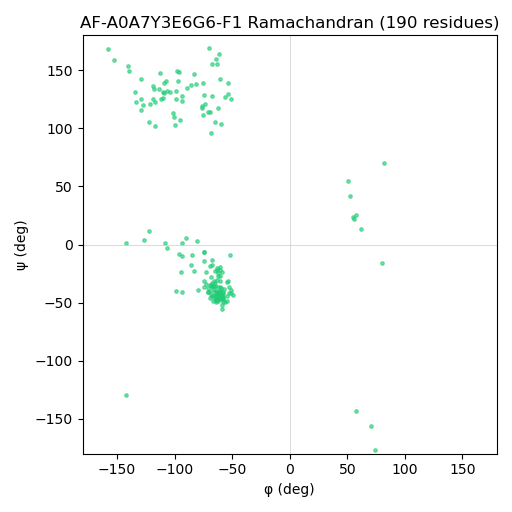298 C C . ILE A 1 169 ? 3.469 -4.172 10.230 1.00 76.56 169 ILE A C 1
ATOM 1300 O O . ILE A 1 169 ? 2.679 -4.182 11.178 1.00 76.56 169 ILE A O 1
ATOM 1304 N N . LEU A 1 170 ? 4.528 -3.357 10.205 1.00 81.88 170 LEU A N 1
ATOM 1305 C CA . LEU A 1 170 ? 4.794 -2.401 11.274 1.00 81.88 170 LEU A CA 1
ATOM 1306 C C . LEU A 1 170 ? 3.642 -1.401 11.432 1.00 81.88 170 LEU A C 1
ATOM 1308 O O . LEU A 1 170 ? 3.188 -1.164 12.551 1.00 81.88 170 LEU A O 1
ATOM 1312 N N . ALA A 1 171 ? 3.129 -0.849 10.330 1.00 82.25 171 ALA A N 1
ATOM 1313 C CA . ALA A 1 171 ? 2.010 0.089 10.359 1.00 82.25 171 ALA A CA 1
ATOM 1314 C C . ALA A 1 171 ? 0.752 -0.552 10.972 1.00 82.25 171 ALA A C 1
ATOM 1316 O O . ALA A 1 171 ? 0.077 0.067 11.799 1.00 82.25 171 ALA A O 1
ATOM 1317 N N . GLN A 1 172 ? 0.459 -1.814 10.639 1.00 75.50 172 GLN A N 1
ATOM 1318 C CA . GLN A 1 172 ? -0.644 -2.575 11.236 1.00 75.50 172 GLN A CA 1
ATOM 1319 C C . GLN A 1 172 ? -0.437 -2.818 12.737 1.00 75.50 172 GLN A C 1
ATOM 1321 O O . GLN A 1 172 ? -1.357 -2.588 13.525 1.00 75.50 172 GLN A O 1
ATOM 1326 N N . ALA A 1 173 ? 0.767 -3.224 13.149 1.00 80.44 173 ALA A N 1
ATOM 1327 C CA . ALA A 1 173 ? 1.100 -3.452 14.555 1.00 80.44 173 ALA A CA 1
ATOM 1328 C C . ALA A 1 173 ? 0.970 -2.164 15.387 1.00 80.44 173 ALA A C 1
ATOM 1330 O O . ALA A 1 173 ? 0.369 -2.161 16.466 1.00 80.44 173 ALA A O 1
ATOM 1331 N N . ILE A 1 174 ? 1.471 -1.045 14.856 1.00 85.56 174 ILE A N 1
ATOM 1332 C CA . ILE A 1 174 ? 1.345 0.282 15.465 1.00 85.56 174 ILE A CA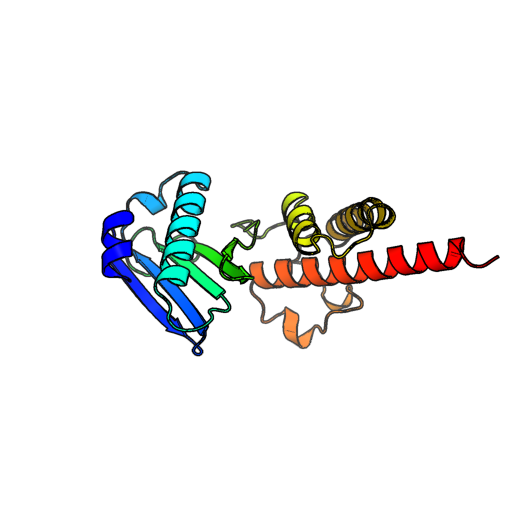 1
ATOM 1333 C C . ILE A 1 174 ? -0.123 0.680 15.599 1.00 85.56 174 ILE A C 1
ATOM 1335 O O . ILE A 1 174 ? -0.545 1.107 16.676 1.00 85.56 174 ILE A O 1
ATOM 1339 N N . THR A 1 175 ? -0.906 0.493 14.537 1.00 83.19 175 THR A N 1
ATOM 1340 C CA . THR A 1 175 ? -2.341 0.796 14.520 1.00 83.19 175 THR A CA 1
ATOM 1341 C C . THR A 1 175 ? -3.081 0.000 15.595 1.00 83.19 175 THR A C 1
ATOM 1343 O O . THR A 1 175 ? -3.767 0.578 16.440 1.00 83.19 175 THR A O 1
ATOM 1346 N N . ALA A 1 176 ? -2.889 -1.321 15.632 1.00 78.19 176 ALA A N 1
ATOM 1347 C CA . ALA A 1 176 ? -3.516 -2.198 16.617 1.00 78.19 176 ALA A CA 1
ATOM 1348 C C . ALA A 1 176 ? -3.164 -1.790 18.057 1.00 78.19 176 ALA A C 1
ATOM 1350 O O . ALA A 1 176 ? -4.032 -1.747 18.937 1.00 78.19 176 ALA A O 1
ATOM 1351 N N . ARG A 1 177 ? -1.901 -1.427 18.308 1.00 82.44 177 ARG A N 1
ATOM 1352 C CA . ARG A 1 177 ? -1.463 -1.005 19.640 1.00 82.44 177 ARG A CA 1
ATOM 1353 C C . ARG A 1 177 ? -2.020 0.360 20.036 1.00 82.44 177 ARG A C 1
ATOM 1355 O O . ARG A 1 177 ? -2.433 0.519 21.186 1.00 82.44 177 ARG A O 1
ATOM 1362 N N . ALA A 1 178 ? -2.057 1.320 19.117 1.00 87.25 178 ALA A N 1
ATOM 1363 C CA . ALA A 1 178 ? -2.652 2.631 19.356 1.00 87.25 178 ALA A CA 1
ATOM 1364 C C . ALA A 1 178 ? -4.140 2.509 19.721 1.00 87.25 178 ALA A C 1
ATOM 1366 O O . ALA A 1 178 ? -4.577 3.084 20.721 1.00 87.25 178 ALA A O 1
ATOM 1367 N N . LEU A 1 179 ? -4.888 1.671 18.994 1.00 84.19 179 LEU A N 1
ATOM 1368 C CA . LEU A 1 179 ? -6.282 1.346 19.309 1.00 84.19 179 LEU A CA 1
ATOM 1369 C C . LEU A 1 179 ? -6.428 0.786 20.730 1.00 84.19 179 LEU A C 1
ATOM 1371 O O . LEU A 1 179 ? -7.245 1.276 21.511 1.00 84.19 179 LEU A O 1
ATOM 1375 N N . PHE A 1 180 ? -5.608 -0.204 21.094 1.00 84.06 180 PHE A N 1
ATOM 1376 C CA . PHE A 1 180 ? -5.668 -0.836 22.413 1.00 84.06 180 PHE A CA 1
ATOM 1377 C C . PHE A 1 180 ? -5.363 0.144 23.557 1.00 84.06 180 PHE A C 1
ATOM 1379 O O . PHE A 1 180 ? -6.084 0.183 24.560 1.00 84.06 180 PHE A O 1
ATOM 1386 N N . VAL A 1 181 ? -4.315 0.961 23.413 1.00 86.31 181 VAL A N 1
ATOM 1387 C CA . VAL A 1 181 ? -3.915 1.956 24.422 1.00 86.31 181 VAL A CA 1
ATOM 1388 C C . VAL A 1 181 ? -5.000 3.015 24.599 1.00 86.31 181 VAL A C 1
ATOM 1390 O O . VAL A 1 181 ? -5.404 3.292 25.729 1.00 86.31 181 VAL A O 1
ATOM 1393 N N . CYS A 1 182 ? -5.518 3.573 23.506 1.00 87.50 182 CYS A N 1
ATOM 1394 C CA . CYS A 1 182 ? -6.550 4.605 23.564 1.00 87.50 182 CYS A CA 1
ATOM 1395 C C . CYS A 1 182 ? -7.889 4.078 24.097 1.00 87.50 182 CYS A C 1
ATOM 1397 O O . CYS A 1 182 ? -8.563 4.768 24.865 1.00 87.50 182 CYS A O 1
ATOM 1399 N N . ALA A 1 183 ? -8.254 2.832 23.779 1.00 83.88 183 ALA A N 1
ATOM 1400 C CA . ALA A 1 183 ? -9.421 2.181 24.371 1.00 83.88 183 ALA A CA 1
ATOM 1401 C C . ALA A 1 183 ? -9.251 1.948 25.885 1.00 83.88 183 ALA A C 1
ATOM 1403 O O . ALA A 1 183 ? -10.200 2.122 26.652 1.00 83.88 183 ALA A O 1
ATOM 1404 N N . SER A 1 184 ? -8.042 1.589 26.328 1.00 79.50 184 SER A N 1
ATOM 1405 C CA . SER A 1 184 ? -7.730 1.348 27.743 1.00 79.50 184 SER A CA 1
ATOM 1406 C C . SER A 1 184 ? -7.719 2.639 28.567 1.00 79.50 184 SER A C 1
ATOM 1408 O O . SER A 1 184 ? -8.276 2.660 29.664 1.00 79.50 184 SER A O 1
ATOM 1410 N N . LYS A 1 185 ? -7.167 3.733 28.020 1.00 76.38 185 LYS A N 1
ATOM 1411 C CA . LYS A 1 185 ? -7.201 5.072 28.639 1.00 76.38 185 LYS A CA 1
ATOM 1412 C C . LYS A 1 185 ? -8.639 5.543 28.878 1.00 76.38 185 LYS A C 1
ATOM 1414 O O . LYS A 1 185 ? -8.969 5.934 29.992 1.00 76.38 185 LYS A O 1
ATOM 1419 N N . ARG A 1 186 ? -9.523 5.378 27.885 1.00 70.56 186 ARG A N 1
ATOM 1420 C CA . ARG A 1 186 ? -10.953 5.691 28.039 1.00 70.56 186 ARG A CA 1
ATOM 1421 C C . ARG A 1 186 ? -11.605 4.880 29.163 1.00 70.56 186 ARG A C 1
ATOM 1423 O O . ARG A 1 186 ? -12.352 5.430 29.961 1.00 70.56 186 ARG A O 1
ATOM 1430 N N . LYS A 1 187 ? -11.351 3.568 29.234 1.00 66.44 187 LYS A N 1
ATOM 1431 C CA . LYS A 1 187 ? -11.929 2.721 30.297 1.00 66.44 187 LYS A CA 1
ATOM 1432 C C . LYS A 1 187 ? -11.491 3.167 31.697 1.00 66.44 187 LYS A C 1
ATOM 1434 O O . LYS A 1 187 ? -12.302 3.111 32.617 1.00 66.44 187 LYS A O 1
ATOM 1439 N N . ALA A 1 188 ? -10.247 3.622 31.846 1.00 65.94 188 ALA A N 1
ATOM 1440 C CA . ALA A 1 188 ? -9.732 4.140 33.111 1.00 65.94 188 ALA A CA 1
ATOM 1441 C C . ALA A 1 188 ? -10.371 5.482 33.515 1.00 65.94 188 ALA A C 1
ATOM 1443 O O . ALA A 1 188 ? -10.614 5.693 34.694 1.00 65.94 188 ALA A O 1
ATOM 1444 N N . GLU A 1 189 ? -10.700 6.359 32.561 1.00 58.78 189 GLU A N 1
ATOM 1445 C CA . GLU A 1 189 ? -11.383 7.638 32.837 1.00 58.78 189 GLU A CA 1
ATOM 1446 C C . GLU A 1 189 ? -12.869 7.476 33.206 1.00 58.78 189 GLU A C 1
ATOM 1448 O O . GLU A 1 189 ? -13.441 8.339 33.866 1.00 58.78 189 GLU A O 1
ATOM 1453 N N . VAL A 1 190 ? -13.502 6.376 32.790 1.00 59.06 190 VAL A N 1
ATOM 1454 C CA . VAL A 1 190 ? -14.939 6.112 33.006 1.00 59.06 190 VAL A CA 1
ATOM 1455 C C . VAL A 1 190 ? -15.206 5.280 34.274 1.00 59.06 190 VAL A C 1
ATOM 1457 O O . VAL A 1 190 ? -16.355 5.154 34.695 1.00 59.06 190 VAL A O 1
ATOM 1460 N N . THR A 1 191 ? -14.171 4.729 34.914 1.00 45.00 191 THR A N 1
ATOM 1461 C CA . THR A 1 191 ? -14.312 3.934 36.147 1.00 45.00 191 THR A CA 1
ATOM 1462 C C . THR A 1 191 ? -13.950 4.801 37.367 1.00 45.00 191 THR A C 1
ATOM 1464 O O . THR A 1 191 ? -12.776 5.149 37.488 1.00 45.00 191 THR A O 1
ATOM 1467 N N . PRO A 1 192 ? -14.915 5.190 38.230 1.00 48.69 192 PRO A N 1
ATOM 1468 C CA . PRO A 1 192 ? -14.661 6.006 39.423 1.00 48.69 192 PRO A CA 1
ATOM 1469 C C . PRO A 1 192 ? -13.928 5.255 40.542 1.00 48.69 192 PRO A C 1
ATOM 1471 O O . PRO A 1 192 ? -14.072 4.012 40.628 1.00 48.69 192 PRO A O 1
#

Radius of gyration: 18.98 Å; Cα contacts (8 Å, |Δi|>4): 259; chains: 1; bounding box: 34×29×65 Å

pLDDT: mean 76.49, std 9.98, range [45.0, 91.94]

Sequence (192 aa):
MAESIAQQVSGETTAWLVGRNVVVIDVASSPLYRADPLELETMATDIAKQTIAFSTAPLESIAITFHEGAVSADPGKTREYIFLVMENRPVLQPYLDYDATGPLTHYEVQAAFDRLGESLPEEQRGCVLKEMEMRAGAAGDPETLDPMSLEFLSAESWDDLGAFNRRIILAQAITARALFVCASKRKAEVTP

Nearest PDB structures (foldseek):
  5cw5-assembly2_B  TM=4.328E-01  e=1.307E+00  Camponotus floridanus
  6dzk-assembly1_Y  TM=4.136E-01  e=2.098E+00  Mycolicibacterium smegmatis MC2 155
  6c9m-assembly2_D  TM=4.527E-01  e=2.821E+00  Homo sapiens

Secondary structure (DSSP, 8-state):
-HHHHHHHHTSEEEEEEETTTEEEEEEES-GGGGS-HHHHHHHHHHHHHHHHHH-SS--SEEEEEEESSS----GGGEEEEEEEEETTEEEE-----SS--SSPPHHHHHHHHHTTGGGS-HHHHHHHHHHHHHHHHHH--TTT--GGGSTT--GGGTTTS-HHHHHHHHHHHHHHHHHHHHHHHHHHHH--

Foldseek 3Di:
DQVVLCVVQVFRWDWDDDPNAEIEIEGACGPCLPPDPVSVVVSVQVVLLVVLVPDPDHHQKYKYKYANHPDDPPLVGIDIWMFGQDPSHTDTQPDDPSVLWKFQDLRNLVSLLCVCPPVDDPVLSVQLSVQLVVQSNVQIRLVPGDQVVQPPDDNVPRVPDDSVVSSVVSSVSSNVVSVVVSVVVVVVVPDD